Protein AF-F4S4Q7-F1 (afdb_monomer)

Sequence (330 aa):
IESSYEFLLPESLRIVFNIIDEGMFRGHEDLSVQLKTKYLEQFPLVRDLTSVWAEQSWIIQIYSIYVMHLERALRDVEEALAAAGPKASGVTKSQKRFAKLIMVRSSHTAHMLFSILLSQLEENAAKQGECGLAICLSKPFQRLLKYPLLFQNLLYHTDASTHEYESAHAMAISIDSIVRSIEDEKISEEERDKARDAWSRIEGMNEKVLMVPKSDRLLMSEESALPSQTPMFKKDHKSTADRLRILKGQKSFRRLSDMIGSEAKEPTMGSKRDVWLVVFSDVILRCQRVGVTRMSTSTFSSSSKDKKKTRRSLPGRERNLYKFIKIERW

pLDDT: mean 74.96, std 22.61, range [27.2, 95.75]

InterPro domains:
  IPR000219 Dbl homology domain [PF00621] (10-182)
  IPR000219 Dbl homology domain [PS50010] (1-185)
  IPR035899 Dbl homology (DH) domain superfamily [G3DSA:1.20.900.10] (2-195)
  IPR035899 Dbl homology (DH) domain superfamily [SSF48065] (11-206)
  IPR051480 Endocytic & GEF Adapter [PTHR46006] (7-309)

Foldseek 3Di:
DVVQCVLQDDPLVVQLVCLVVVAQVVLVVQLVVVLVVQCVVDPPDRFPNLVSCVVSVVSLVSVLSNVLSLVVNLVLLVVLQVVCDPPLVPDDPPCVCVVVDDPCPDSVVSSNVSSSVLNVVQVVCVVVVHDRPNVVSCVVVVVLVCVLVVLVVVLVPDDPVDPRNVSSVVSSVVSVVSSVVSVVSNVLVVQLLVQVQVLVLEPDDPDPVSPPDDSQKGWDDKFWPDPPPPPPDDDDDDDDDDDDDDDDDDDDDDDPPPPDDDDDDQPDQQDPRRWIWGDIPAFIFIWGFHDKDQDRPPDDPDDDDDDDDDDPDDDRPIHTRTYTDDTPGD

Solvent-accessible surface area (backbone atoms only — not comparable to full-atom values): 20023 Å² total; per-residue (Å²): 126,74,83,73,56,70,67,43,55,58,66,40,45,50,54,43,50,49,45,40,60,73,43,46,49,51,45,52,50,54,50,50,51,53,54,50,52,50,41,72,76,32,62,94,69,64,73,63,70,49,60,66,44,64,79,50,52,67,50,62,60,56,46,40,65,40,61,69,30,42,66,58,26,45,50,52,52,52,52,30,49,63,70,40,47,92,72,61,83,69,72,58,89,68,59,79,60,55,82,77,70,65,81,84,81,47,72,68,61,26,50,52,51,39,12,50,52,51,49,52,50,42,54,51,29,53,75,73,71,47,71,47,67,65,58,58,68,43,46,62,60,57,50,59,70,42,48,47,58,49,32,50,54,50,38,74,74,38,59,82,91,39,73,57,24,58,48,30,49,53,49,31,52,52,48,43,52,52,53,49,51,40,50,53,52,47,52,50,52,52,43,40,50,52,20,52,45,58,55,72,35,45,42,80,77,79,55,71,79,76,70,51,90,58,93,79,46,35,61,74,48,80,43,72,57,64,83,76,80,71,86,77,75,91,77,88,79,90,82,93,79,85,90,82,86,88,88,87,86,83,85,79,95,80,75,90,73,85,81,77,81,81,77,97,66,76,59,57,87,54,38,98,71,23,32,29,37,44,32,36,72,67,34,31,37,32,24,35,40,68,49,71,44,52,76,77,70,94,71,73,68,88,82,79,97,76,83,89,79,95,68,91,72,69,92,43,75,81,38,75,25,30,34,56,74,47,77,74,44,110

Structure (mmCIF, N/CA/C/O backbone):
data_AF-F4S4Q7-F1
#
_entry.id   AF-F4S4Q7-F1
#
loop_
_atom_site.group_PDB
_atom_site.id
_atom_site.type_symbol
_atom_site.label_atom_id
_atom_site.label_alt_id
_atom_site.label_comp_id
_atom_site.label_asym_id
_atom_site.label_entity_id
_atom_site.label_seq_id
_atom_site.pdbx_PDB_ins_code
_atom_site.Cartn_x
_atom_site.Cartn_y
_atom_site.Cartn_z
_atom_site.occupancy
_atom_site.B_iso_or_equiv
_atom_site.auth_seq_id
_atom_site.auth_comp_id
_atom_site.auth_asym_id
_atom_site.auth_atom_id
_atom_site.pdbx_PDB_model_num
ATOM 1 N N . ILE A 1 1 ? -8.084 28.959 -12.594 1.00 40.50 1 ILE A N 1
ATOM 2 C CA . ILE A 1 1 ? -7.000 29.039 -11.579 1.00 40.50 1 ILE A CA 1
ATOM 3 C C . ILE A 1 1 ? -6.658 27.643 -11.036 1.00 40.50 1 ILE A C 1
ATOM 5 O O . ILE A 1 1 ? -5.507 27.421 -10.695 1.00 40.50 1 ILE A O 1
ATOM 9 N N . GLU A 1 2 ? -7.585 26.676 -11.068 1.00 34.72 2 GLU A N 1
ATOM 10 C CA . GLU A 1 2 ? -7.343 25.280 -10.646 1.00 34.72 2 GLU A CA 1
ATOM 11 C C . GLU A 1 2 ? -6.376 24.478 -11.539 1.00 34.72 2 GLU A C 1
ATOM 13 O O . GLU A 1 2 ? -5.616 23.665 -11.027 1.00 34.72 2 GLU A O 1
ATOM 18 N N . SER A 1 3 ? -6.289 24.757 -12.845 1.00 39.84 3 SER A N 1
ATOM 19 C CA . SER A 1 3 ? -5.450 23.974 -13.777 1.00 39.84 3 SER A CA 1
ATOM 20 C C . SER A 1 3 ? -3.932 24.167 -13.624 1.00 39.84 3 SER A C 1
ATOM 22 O O . SER A 1 3 ? -3.152 23.519 -14.316 1.00 39.84 3 SER A O 1
ATOM 24 N N . SER A 1 4 ? -3.484 25.105 -12.785 1.00 44.94 4 SER A N 1
ATOM 25 C CA . SER A 1 4 ? -2.062 25.470 -12.674 1.00 44.94 4 SER A CA 1
ATOM 26 C C . SER A 1 4 ? -1.316 24.701 -11.578 1.00 44.94 4 SER A C 1
ATOM 28 O O . SER A 1 4 ? -0.086 24.695 -11.581 1.00 44.94 4 SER A O 1
ATOM 30 N N . TYR A 1 5 ? -2.037 24.067 -10.645 1.00 48.72 5 TYR A N 1
ATOM 31 C CA . TYR A 1 5 ? -1.456 23.357 -9.496 1.00 48.72 5 TYR A CA 1
ATOM 32 C C . TYR A 1 5 ? -1.309 21.850 -9.717 1.00 48.72 5 TYR A C 1
ATOM 34 O O . TYR A 1 5 ? -0.512 21.21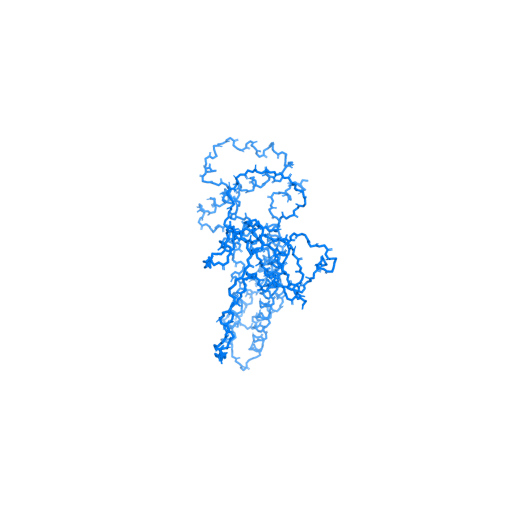3 -9.032 1.00 48.72 5 TYR A O 1
ATOM 42 N N . GLU A 1 6 ? -2.008 21.296 -10.709 1.00 52.03 6 GLU A N 1
ATOM 43 C CA . GLU A 1 6 ? -1.997 19.862 -11.025 1.00 52.03 6 GLU A CA 1
ATOM 44 C C . GLU A 1 6 ? -0.593 19.348 -11.400 1.00 52.03 6 GLU A C 1
ATOM 46 O O . GLU A 1 6 ? -0.272 18.185 -11.193 1.00 52.03 6 GLU A O 1
ATOM 51 N N . PHE A 1 7 ? 0.291 20.240 -11.862 1.00 57.25 7 PHE A N 1
ATOM 52 C CA . PHE A 1 7 ? 1.671 19.911 -12.234 1.00 57.25 7 PHE A CA 1
ATOM 53 C C . PHE A 1 7 ? 2.686 19.973 -11.086 1.00 57.25 7 PHE A C 1
ATOM 55 O O . PHE A 1 7 ? 3.856 19.660 -11.313 1.00 57.25 7 PHE A O 1
ATOM 62 N N . LEU A 1 8 ? 2.300 20.429 -9.888 1.00 70.25 8 LEU A N 1
ATOM 63 C CA . LEU A 1 8 ? 3.256 20.603 -8.789 1.00 70.25 8 LEU A CA 1
ATOM 64 C C . LEU A 1 8 ? 3.495 19.304 -8.013 1.00 70.25 8 LEU A C 1
ATOM 66 O O . LEU A 1 8 ? 4.610 19.073 -7.551 1.00 70.25 8 LEU A O 1
ATOM 70 N N . LEU A 1 9 ? 2.460 18.479 -7.861 1.00 80.75 9 LEU A N 1
ATOM 71 C CA . LEU A 1 9 ? 2.508 17.294 -7.016 1.00 80.75 9 LEU A CA 1
ATOM 72 C C . LEU A 1 9 ? 2.774 16.033 -7.854 1.00 80.75 9 LEU A C 1
ATOM 74 O O . LEU A 1 9 ? 2.119 15.847 -8.881 1.00 80.75 9 LEU A O 1
ATOM 78 N N . PRO A 1 10 ? 3.688 15.141 -7.432 1.00 87.00 10 PRO A N 1
ATOM 79 C CA . PRO A 1 10 ? 3.803 13.816 -8.028 1.00 87.00 10 PRO A CA 1
ATOM 80 C C . PRO A 1 10 ? 2.466 13.070 -8.004 1.00 87.00 10 PRO A C 1
ATOM 82 O O . PRO A 1 10 ? 1.729 13.128 -7.018 1.00 87.00 10 PRO A O 1
ATOM 85 N N . GLU A 1 11 ? 2.174 12.337 -9.078 1.00 87.25 11 GLU A N 1
ATOM 86 C CA . GLU A 1 11 ? 0.895 11.640 -9.254 1.00 87.25 11 GLU A CA 1
ATOM 87 C C . GLU A 1 11 ? 0.572 10.703 -8.082 1.00 87.25 11 GLU A C 1
ATOM 89 O O . GLU A 1 11 ? -0.545 10.701 -7.575 1.00 87.25 11 GLU A O 1
ATOM 94 N N . SER A 1 12 ? 1.572 9.967 -7.591 1.00 88.62 12 SER A N 1
ATOM 95 C CA . SER A 1 12 ? 1.447 9.061 -6.444 1.00 88.62 12 SER A CA 1
ATOM 96 C C . SER A 1 12 ? 0.938 9.779 -5.199 1.00 88.62 12 SER A C 1
ATOM 98 O O . SER A 1 12 ? 0.046 9.285 -4.516 1.00 88.62 12 SER A O 1
ATOM 100 N N . LEU A 1 13 ? 1.504 10.954 -4.907 1.00 91.50 13 LEU A N 1
ATOM 101 C CA . LEU A 1 13 ? 1.118 11.761 -3.754 1.00 91.50 13 LEU A CA 1
ATOM 102 C C . LEU A 1 13 ? -0.268 12.369 -3.937 1.00 91.50 13 LEU A C 1
ATOM 104 O O . LEU A 1 13 ? -1.014 12.460 -2.969 1.00 91.50 13 LEU A O 1
ATOM 108 N N . ARG A 1 14 ? -0.631 12.743 -5.168 1.00 91.94 14 ARG A N 1
ATOM 109 C CA . ARG A 1 14 ? -1.965 13.269 -5.478 1.00 91.94 14 ARG A CA 1
ATOM 110 C C . ARG A 1 14 ? -3.032 12.226 -5.182 1.00 91.94 14 ARG A C 1
ATOM 112 O O . ARG A 1 14 ? -3.979 12.514 -4.459 1.00 91.94 14 ARG A O 1
ATOM 119 N N . ILE A 1 15 ? -2.834 11.006 -5.678 1.00 92.44 15 ILE A N 1
ATOM 120 C CA . ILE A 1 15 ? -3.745 9.888 -5.424 1.00 92.44 15 ILE A CA 1
ATOM 121 C C . ILE A 1 15 ? -3.831 9.604 -3.919 1.00 92.44 15 ILE A C 1
ATOM 123 O O . ILE A 1 15 ? -4.925 9.542 -3.366 1.00 92.44 15 ILE A O 1
ATOM 127 N N . VAL A 1 16 ? -2.684 9.498 -3.241 1.00 95.12 16 VAL A N 1
ATOM 128 C CA . VAL A 1 16 ? -2.617 9.235 -1.796 1.00 95.12 16 VAL A CA 1
ATOM 129 C C . VAL A 1 16 ? -3.343 10.307 -0.978 1.00 95.12 16 VAL A C 1
ATOM 131 O O . VAL A 1 16 ? -4.113 9.956 -0.088 1.00 95.12 16 VAL A O 1
ATOM 134 N N . PHE A 1 17 ? -3.144 11.595 -1.269 1.00 93.62 17 PHE A N 1
ATOM 135 C CA . PHE A 1 17 ? -3.820 12.666 -0.536 1.00 93.62 17 PHE A CA 1
ATOM 136 C C . PHE A 1 17 ? -5.317 12.722 -0.813 1.00 93.62 17 PHE A C 1
ATOM 138 O O . PHE A 1 17 ? -6.075 12.878 0.139 1.00 93.62 17 PHE A O 1
ATOM 145 N N . ASN A 1 18 ? -5.748 12.526 -2.061 1.00 92.94 18 ASN A N 1
ATOM 146 C CA . ASN A 1 18 ? -7.175 12.478 -2.382 1.00 92.94 18 ASN A CA 1
ATOM 147 C C . ASN A 1 18 ? -7.868 11.331 -1.634 1.00 92.94 18 ASN A C 1
ATOM 149 O O . ASN A 1 18 ? -8.927 11.522 -1.048 1.00 92.94 18 ASN A O 1
ATOM 153 N N . ILE A 1 19 ? -7.237 10.154 -1.575 1.00 93.94 19 ILE A N 1
ATOM 154 C CA . ILE A 1 19 ? -7.763 9.003 -0.826 1.00 93.94 19 ILE A CA 1
ATOM 155 C C . ILE A 1 19 ? -7.819 9.282 0.677 1.00 93.94 19 ILE A C 1
ATOM 157 O O . ILE A 1 19 ? -8.776 8.877 1.341 1.00 93.94 19 ILE A O 1
ATOM 161 N N . ILE A 1 20 ? -6.802 9.952 1.226 1.00 94.31 20 ILE A N 1
ATOM 162 C CA . ILE A 1 20 ? -6.800 10.340 2.637 1.00 94.31 20 ILE A CA 1
ATOM 163 C C . ILE A 1 20 ? -7.954 11.306 2.919 1.00 94.31 20 ILE A C 1
ATOM 165 O O . ILE A 1 20 ? -8.694 11.063 3.864 1.00 94.31 20 ILE A O 1
ATOM 169 N N . ASP A 1 21 ? -8.107 12.370 2.132 1.00 90.69 21 ASP A N 1
ATOM 170 C CA . ASP A 1 21 ? -9.060 13.453 2.404 1.00 90.69 21 ASP A CA 1
ATOM 171 C C . ASP A 1 21 ? -10.517 13.043 2.134 1.00 90.69 21 ASP A C 1
ATOM 173 O O . ASP A 1 21 ? -11.383 13.151 3.003 1.00 90.69 21 ASP A O 1
ATOM 177 N N . GLU A 1 22 ? -10.792 12.511 0.943 1.00 86.25 22 GLU A N 1
ATOM 178 C CA . GLU A 1 22 ? -12.158 12.198 0.513 1.00 86.25 22 GLU A CA 1
ATOM 179 C C . GLU A 1 22 ? -12.647 10.847 1.046 1.00 86.25 22 GLU A C 1
ATOM 181 O O . GLU A 1 22 ? -13.843 10.669 1.272 1.00 86.25 22 GLU A O 1
ATOM 186 N N . GLY A 1 23 ? -11.730 9.899 1.258 1.00 87.38 23 GLY A N 1
ATOM 187 C CA . GLY A 1 23 ? -12.057 8.533 1.655 1.00 87.38 23 GLY A CA 1
ATOM 188 C C . GLY A 1 23 ? -11.826 8.268 3.138 1.00 87.38 23 GLY A C 1
ATOM 189 O O . GLY A 1 23 ? -12.765 8.117 3.921 1.00 87.38 23 GLY A O 1
ATOM 190 N N . MET A 1 24 ? -10.555 8.169 3.531 1.00 93.06 24 MET A N 1
ATOM 191 C CA . MET A 1 24 ? -10.180 7.666 4.854 1.00 93.06 24 MET A CA 1
ATOM 192 C C . MET A 1 24 ? -10.566 8.618 5.980 1.00 93.06 24 MET A C 1
ATOM 194 O O . MET A 1 24 ? -11.101 8.173 6.989 1.00 93.06 24 MET A O 1
ATOM 198 N N . PHE A 1 25 ? -10.285 9.911 5.841 1.00 92.38 25 PHE A N 1
ATOM 199 C CA . PHE A 1 25 ? -10.506 10.874 6.913 1.00 92.38 25 PHE A CA 1
ATOM 200 C C . PHE A 1 25 ? -11.986 10.934 7.293 1.00 92.38 25 PHE A C 1
ATOM 202 O O . PHE A 1 25 ? -12.319 10.703 8.454 1.00 92.38 25 PHE A O 1
ATOM 209 N N . ARG A 1 26 ? -12.866 11.119 6.302 1.00 89.94 26 ARG A N 1
ATOM 210 C CA . ARG A 1 26 ? -14.323 11.150 6.499 1.00 89.94 26 ARG A CA 1
ATOM 211 C C . ARG A 1 26 ? -14.854 9.860 7.114 1.00 89.94 26 ARG A C 1
ATOM 213 O O . ARG A 1 26 ? -15.555 9.902 8.118 1.00 89.94 26 ARG A O 1
ATOM 220 N N . GLY A 1 27 ? -14.457 8.709 6.570 1.00 90.88 27 GLY A N 1
ATOM 221 C CA . GLY A 1 27 ? -14.901 7.425 7.107 1.00 90.88 27 GLY A CA 1
ATOM 222 C C . GLY A 1 27 ? -14.476 7.213 8.564 1.00 90.88 27 GLY A C 1
ATOM 223 O O . GLY A 1 27 ? -15.267 6.771 9.396 1.00 90.88 27 GLY A O 1
ATOM 224 N N . HIS A 1 28 ? -13.226 7.539 8.911 1.00 93.81 28 HIS A N 1
ATOM 225 C CA . HIS A 1 28 ? -12.739 7.387 10.287 1.00 93.81 28 HIS A CA 1
ATOM 226 C C . HIS A 1 28 ? -13.329 8.414 11.252 1.00 93.81 28 HIS A C 1
ATOM 228 O O . HIS A 1 28 ? -13.472 8.100 12.435 1.00 93.81 28 HIS A O 1
ATOM 234 N N . GLU A 1 29 ? -13.660 9.614 10.780 1.00 93.69 29 GLU A N 1
ATOM 235 C CA . GLU A 1 29 ? -14.386 10.616 11.559 1.00 93.69 29 GLU A CA 1
ATOM 236 C C . GLU A 1 29 ? -15.767 10.081 11.954 1.00 93.69 29 GLU A C 1
ATOM 238 O O . GLU A 1 29 ? -16.056 9.983 13.150 1.00 93.69 29 GLU A O 1
ATOM 243 N N . ASP A 1 30 ? -16.549 9.616 10.977 1.00 91.94 30 ASP A N 1
ATOM 244 C CA . ASP A 1 30 ? -17.877 9.037 11.201 1.00 91.94 30 ASP A CA 1
ATOM 245 C C . ASP A 1 30 ? -17.811 7.822 12.133 1.00 91.94 30 ASP A C 1
ATOM 247 O O . ASP A 1 30 ? -18.520 7.752 13.141 1.00 91.94 30 ASP A O 1
ATOM 251 N N . LEU A 1 31 ? -16.890 6.892 11.863 1.00 92.75 31 LEU A N 1
ATOM 252 C CA . LEU A 1 31 ? -16.645 5.729 12.713 1.00 92.75 31 LEU A CA 1
ATOM 253 C C . LEU A 1 31 ? -16.281 6.141 14.150 1.00 92.75 31 LEU A C 1
ATOM 255 O O . LEU A 1 31 ? -16.767 5.548 15.114 1.00 92.75 31 LEU A O 1
ATOM 259 N N . SER A 1 32 ? -15.425 7.155 14.321 1.00 94.06 32 SER A N 1
ATOM 260 C CA . SER A 1 32 ? -15.026 7.637 15.646 1.00 94.06 32 SER A CA 1
ATOM 261 C C . SER A 1 32 ? -16.205 8.232 16.406 1.00 94.06 32 SER A C 1
ATOM 263 O O . SER A 1 32 ? -16.339 7.967 17.603 1.00 94.06 32 SER A O 1
ATOM 265 N N . VAL A 1 33 ? -17.048 9.016 15.732 1.00 94.88 33 VAL A N 1
ATOM 266 C CA . VAL A 1 33 ? -18.252 9.609 16.321 1.00 94.88 33 VAL A CA 1
ATOM 267 C C . VAL A 1 33 ? -19.208 8.510 16.769 1.00 94.88 33 VAL A C 1
ATOM 269 O O . VAL A 1 33 ? -19.579 8.486 17.939 1.00 94.88 33 VAL A O 1
ATOM 272 N N . GLN A 1 34 ? -19.532 7.549 15.900 1.00 93.94 34 GLN A N 1
ATOM 273 C CA . GLN A 1 34 ? -20.451 6.460 16.239 1.00 93.94 34 GLN A CA 1
ATOM 274 C C . GLN A 1 34 ? -19.942 5.602 17.410 1.00 93.94 34 GLN A C 1
ATOM 276 O O . GLN A 1 34 ? -20.694 5.318 18.345 1.00 93.94 34 GLN A O 1
ATOM 281 N N . LEU A 1 35 ? -18.652 5.239 17.410 1.00 92.81 35 LEU A N 1
ATOM 282 C CA . LEU A 1 35 ? -18.044 4.478 18.507 1.00 92.81 35 LEU A CA 1
ATOM 283 C C . LEU A 1 35 ? -18.084 5.251 19.833 1.00 92.81 35 LEU A C 1
ATOM 285 O O . LEU A 1 35 ? -18.385 4.665 20.873 1.00 92.81 35 LEU A O 1
ATOM 289 N N . LYS A 1 36 ? -17.799 6.560 19.813 1.00 94.25 36 LYS A N 1
ATOM 290 C CA . LYS A 1 36 ? -17.859 7.412 21.012 1.00 94.25 36 LYS A CA 1
ATOM 291 C C . LYS A 1 36 ? -19.283 7.557 21.534 1.00 94.25 36 LYS A C 1
ATOM 293 O O . LYS A 1 36 ? -19.482 7.438 22.738 1.00 94.25 36 LYS A O 1
ATOM 298 N N . THR A 1 37 ? -20.257 7.780 20.655 1.00 94.69 37 THR A N 1
ATOM 299 C CA . THR A 1 37 ? -21.672 7.877 21.032 1.00 94.69 37 THR A CA 1
ATOM 300 C C . THR A 1 37 ? -22.131 6.592 21.713 1.00 94.69 37 THR A C 1
ATOM 302 O O . THR A 1 37 ? -22.595 6.635 22.850 1.00 94.69 37 THR A O 1
ATOM 305 N N . LYS A 1 38 ? -21.874 5.434 21.090 1.00 93.19 38 LYS A N 1
ATOM 306 C CA . LYS A 1 38 ? -22.248 4.131 21.656 1.00 93.19 38 LYS A CA 1
ATOM 307 C C . LYS A 1 38 ? -21.557 3.856 22.994 1.00 93.19 38 LYS A C 1
ATOM 309 O O . LYS A 1 38 ? -22.174 3.325 23.914 1.00 93.19 38 LYS A O 1
ATOM 314 N N . TYR A 1 39 ? -20.290 4.258 23.126 1.00 93.75 39 TYR A N 1
ATOM 315 C CA . TYR A 1 39 ? -19.562 4.170 24.390 1.00 93.75 39 TYR A CA 1
ATOM 316 C C . TYR A 1 39 ? -20.222 5.002 25.495 1.00 93.75 39 TYR A C 1
ATOM 318 O O . TYR A 1 39 ? -20.425 4.491 26.590 1.00 93.75 39 TYR A O 1
ATOM 326 N N . LEU A 1 40 ? -20.576 6.259 25.217 1.00 94.62 40 LEU A N 1
ATOM 327 C CA . LEU A 1 40 ? -21.186 7.151 26.208 1.00 94.62 40 LEU A CA 1
ATOM 328 C C . LEU A 1 40 ? -22.574 6.675 26.656 1.00 94.62 40 LEU A C 1
ATOM 330 O O . LEU A 1 40 ? -22.916 6.833 27.824 1.00 94.62 40 LEU A O 1
ATOM 334 N N . GLU A 1 41 ? -23.351 6.079 25.754 1.00 94.31 41 GLU A N 1
ATOM 335 C CA . GLU A 1 41 ? -24.700 5.582 26.048 1.00 94.31 41 GLU A CA 1
ATOM 336 C C . GLU A 1 41 ? -24.708 4.282 26.861 1.00 94.31 41 GLU A C 1
ATOM 338 O O . GLU A 1 41 ? -25.622 4.057 27.652 1.00 94.31 41 GLU A O 1
ATOM 343 N N . GLN A 1 42 ? -23.710 3.414 26.661 1.00 92.56 42 GLN A N 1
ATOM 344 C CA . GLN A 1 42 ? -23.722 2.037 27.179 1.00 92.56 42 GLN A CA 1
ATOM 345 C C . GLN A 1 42 ? -22.646 1.760 28.235 1.00 92.56 42 GLN A C 1
ATOM 347 O O . GLN A 1 42 ? -22.517 0.634 28.717 1.00 92.56 42 GLN A O 1
ATOM 352 N N . PHE A 1 43 ? -21.854 2.764 28.608 1.00 89.31 43 PHE A N 1
ATOM 353 C CA . PHE A 1 43 ? -20.837 2.613 29.643 1.00 89.31 43 PHE A CA 1
ATOM 354 C C . PHE A 1 43 ? -21.447 2.063 30.954 1.00 89.31 43 PHE A C 1
ATOM 356 O O . PHE A 1 43 ? -22.486 2.563 31.389 1.00 89.31 43 PHE A O 1
ATOM 363 N N . PRO A 1 44 ? -20.822 1.079 31.638 1.00 86.81 44 PRO A N 1
ATOM 364 C CA . PRO A 1 44 ? -19.477 0.531 31.417 1.00 86.81 44 PRO A CA 1
ATOM 365 C C . PRO A 1 44 ? -19.385 -0.666 30.458 1.00 86.81 44 PRO A C 1
ATOM 367 O O . PRO A 1 44 ? -18.273 -1.035 30.084 1.00 86.81 44 PRO A O 1
ATOM 370 N N . LEU A 1 45 ? -20.503 -1.280 30.061 1.00 87.31 45 LEU A N 1
ATOM 371 C CA . LEU A 1 45 ? -20.511 -2.468 29.204 1.00 87.31 45 LEU A CA 1
ATOM 372 C C . LEU A 1 45 ? -21.126 -2.137 27.843 1.00 87.31 45 LEU A C 1
ATOM 374 O O . LEU A 1 45 ? -22.340 -2.208 27.658 1.00 87.31 45 LEU A O 1
ATOM 378 N N . VAL A 1 46 ? -20.262 -1.808 26.884 1.00 86.81 46 VAL A N 1
ATOM 379 C CA . VAL A 1 46 ? -20.673 -1.494 25.514 1.00 86.81 46 VAL A CA 1
ATOM 380 C C . VAL A 1 46 ? -20.965 -2.784 24.760 1.00 86.81 46 VAL A C 1
ATOM 382 O O . VAL A 1 46 ? -20.067 -3.596 24.542 1.00 86.81 46 VAL A O 1
ATOM 385 N N . ARG A 1 47 ? -22.219 -2.961 24.350 1.00 86.75 47 ARG A N 1
ATOM 386 C CA . ARG A 1 47 ? -22.675 -4.138 23.609 1.00 86.75 47 ARG A CA 1
ATOM 387 C C . ARG A 1 47 ? -22.597 -3.874 22.109 1.00 86.75 47 ARG A C 1
ATOM 389 O O . ARG A 1 47 ? -22.752 -2.744 21.651 1.00 86.75 47 ARG A O 1
ATOM 396 N N . ASP A 1 48 ? -22.379 -4.930 21.331 1.00 84.50 48 ASP A N 1
ATOM 397 C CA . ASP A 1 48 ? -22.510 -4.913 19.868 1.00 84.50 48 ASP A CA 1
ATOM 398 C C . ASP A 1 48 ? -21.662 -3.834 19.149 1.00 84.50 48 ASP A C 1
ATOM 400 O O . ASP A 1 48 ? -22.114 -3.120 18.259 1.00 84.50 48 ASP A O 1
ATOM 404 N N . LEU A 1 49 ? -20.384 -3.683 19.504 1.00 87.75 49 LEU A N 1
ATOM 405 C CA . LEU A 1 49 ? -19.464 -2.790 18.769 1.00 87.75 49 LEU A CA 1
ATOM 406 C C . LEU A 1 49 ? -19.339 -3.145 17.274 1.00 87.75 49 LEU A C 1
ATOM 408 O O . LEU A 1 49 ? -18.940 -2.318 16.456 1.00 87.75 49 LEU A O 1
ATOM 412 N N . THR A 1 50 ? -19.688 -4.378 16.927 1.00 89.69 50 THR A N 1
ATOM 413 C CA . THR A 1 50 ? -19.659 -4.944 15.582 1.00 89.69 50 THR A CA 1
ATOM 414 C C . THR A 1 50 ? -20.651 -4.301 14.624 1.00 89.69 50 THR A C 1
ATOM 416 O O . THR A 1 50 ? -20.322 -4.177 13.447 1.00 89.69 50 THR A O 1
ATOM 419 N N . SER A 1 51 ? -21.815 -3.836 15.094 1.00 89.38 51 SER A N 1
ATOM 420 C CA . SER A 1 51 ? -22.802 -3.187 14.218 1.00 89.38 51 SER A CA 1
ATOM 421 C C . SER A 1 51 ? -22.269 -1.892 13.602 1.00 89.38 51 SER A C 1
ATOM 423 O O . SER A 1 51 ? -22.365 -1.692 12.396 1.00 89.38 51 SER A O 1
ATOM 425 N N . VAL A 1 52 ? -21.610 -1.065 14.422 1.00 90.94 52 VAL A N 1
ATOM 426 C CA . VAL A 1 52 ? -20.978 0.201 14.011 1.00 90.94 52 VAL A CA 1
ATOM 427 C C . VAL A 1 52 ? -19.927 -0.050 12.929 1.00 90.94 52 VAL A C 1
ATOM 429 O O . VAL A 1 52 ? -19.774 0.711 11.979 1.00 90.94 52 VAL A O 1
ATOM 432 N N . TRP A 1 53 ? -19.202 -1.157 13.059 1.00 87.62 53 TRP A N 1
ATOM 433 C CA . TRP A 1 53 ? -18.184 -1.554 12.098 1.00 87.62 53 TRP A CA 1
ATOM 434 C C . TRP A 1 53 ? -18.742 -2.121 10.800 1.00 87.62 53 TRP A C 1
ATOM 436 O O . TRP A 1 53 ? -18.172 -1.865 9.741 1.00 87.62 53 TRP A O 1
ATOM 446 N N . ALA A 1 54 ? -19.846 -2.865 10.861 1.00 85.88 54 ALA A N 1
ATOM 447 C CA . ALA A 1 54 ? -20.488 -3.414 9.673 1.00 85.88 54 ALA A CA 1
ATOM 448 C C . ALA A 1 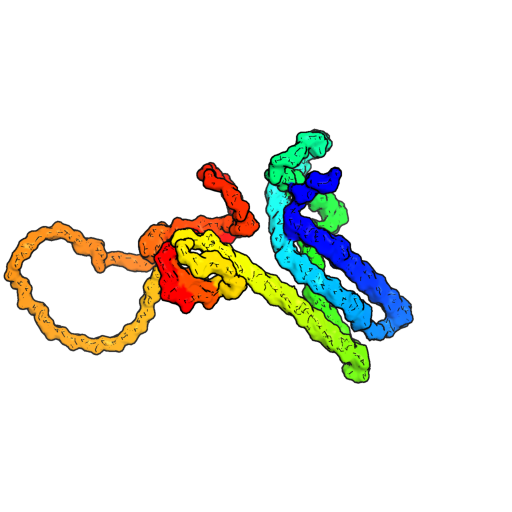54 ? -20.913 -2.299 8.702 1.00 85.88 54 ALA A C 1
ATOM 450 O O . ALA A 1 54 ? -20.654 -2.402 7.500 1.00 85.88 54 ALA A O 1
ATOM 451 N N . GLU A 1 55 ? -21.458 -1.200 9.234 1.00 86.06 55 GLU A N 1
ATOM 452 C CA . GLU A 1 55 ? -21.846 -0.006 8.468 1.00 86.06 55 GLU A CA 1
ATOM 453 C C . GLU A 1 55 ? -20.652 0.704 7.810 1.00 86.06 55 GLU A C 1
ATOM 455 O O . GLU A 1 55 ? -20.791 1.320 6.755 1.00 86.06 55 GLU A O 1
ATOM 460 N N . GLN A 1 56 ? -19.463 0.588 8.404 1.00 85.38 56 GLN A N 1
ATOM 461 C CA . GLN A 1 56 ? -18.257 1.318 8.004 1.00 85.38 56 GLN A CA 1
ATOM 462 C C . GLN A 1 56 ? -17.189 0.432 7.337 1.00 85.38 56 GLN A C 1
ATOM 464 O O . GLN A 1 56 ? -16.041 0.837 7.155 1.00 85.38 56 GLN A O 1
ATOM 469 N N . SER A 1 57 ? -17.551 -0.788 6.937 1.00 82.38 57 SER A N 1
ATOM 470 C CA . SER A 1 57 ? -16.629 -1.764 6.334 1.00 82.38 57 SER A CA 1
ATOM 471 C C . SER A 1 57 ? -15.992 -1.292 5.015 1.00 82.38 57 SER A C 1
ATOM 473 O O . SER A 1 57 ? -14.859 -1.672 4.703 1.00 82.38 57 SER A O 1
ATOM 475 N N . TRP A 1 58 ? -16.664 -0.397 4.281 1.00 86.75 58 TRP A N 1
ATOM 476 C CA . TRP A 1 58 ? -16.166 0.234 3.049 1.00 86.75 58 TRP A CA 1
ATOM 477 C C . TRP A 1 58 ? -14.849 1.000 3.254 1.00 86.75 58 TRP A C 1
ATOM 479 O O . TRP A 1 58 ? -14.026 1.065 2.341 1.00 86.75 58 TRP A O 1
ATOM 489 N N . ILE A 1 59 ? -14.598 1.515 4.464 1.00 90.38 59 ILE A N 1
ATOM 490 C CA . ILE A 1 59 ? -13.364 2.238 4.797 1.00 90.38 59 ILE A CA 1
ATOM 491 C C . ILE A 1 59 ? -12.142 1.352 4.552 1.00 90.38 59 ILE A C 1
ATOM 493 O O . ILE A 1 59 ? -11.128 1.832 4.052 1.00 90.38 59 ILE A O 1
ATOM 497 N N . ILE A 1 60 ? -12.228 0.057 4.880 1.00 86.44 60 ILE A N 1
ATOM 498 C CA . ILE A 1 60 ? -11.106 -0.879 4.726 1.00 86.44 60 ILE A CA 1
ATOM 499 C C . ILE A 1 60 ? -10.800 -1.104 3.241 1.00 86.44 60 ILE A C 1
ATOM 501 O O . ILE A 1 60 ? -9.638 -1.175 2.860 1.00 86.44 60 ILE A O 1
ATOM 505 N N . GLN A 1 61 ? -11.816 -1.125 2.378 1.00 86.62 61 GLN A N 1
ATOM 506 C CA . GLN A 1 61 ? -11.625 -1.297 0.934 1.00 86.62 61 GLN A CA 1
ATOM 507 C C . GLN A 1 61 ? -10.849 -0.126 0.314 1.00 86.62 61 GLN A C 1
ATOM 509 O O . GLN A 1 61 ? -10.008 -0.333 -0.558 1.00 86.62 61 GLN A O 1
ATOM 514 N N . ILE A 1 62 ? -11.041 1.094 0.824 1.00 91.44 62 ILE A N 1
ATOM 515 C CA . ILE A 1 62 ? -10.289 2.281 0.386 1.00 91.44 62 ILE A CA 1
ATOM 516 C C . ILE A 1 62 ? -8.786 2.148 0.671 1.00 91.44 62 ILE A C 1
ATOM 518 O O . ILE A 1 62 ? -7.960 2.715 -0.053 1.00 91.44 62 ILE A O 1
ATOM 522 N N . TYR A 1 63 ? -8.399 1.354 1.675 1.00 94.50 63 TYR A N 1
ATOM 523 C CA . TYR A 1 63 ? -6.989 1.071 1.920 1.00 94.50 63 TYR A CA 1
ATOM 524 C C . TYR A 1 63 ? -6.313 0.303 0.785 1.00 94.50 63 TYR A C 1
ATOM 526 O O . TYR A 1 63 ? -5.102 0.456 0.664 1.00 94.50 63 TYR A O 1
ATOM 534 N N . SER A 1 64 ? -7.037 -0.449 -0.057 1.00 92.38 64 SER A N 1
ATOM 535 C CA . SER A 1 64 ? -6.432 -1.111 -1.228 1.00 92.38 64 SER A CA 1
ATOM 536 C C . SER A 1 64 ? -5.710 -0.079 -2.097 1.00 92.38 64 SER A C 1
ATOM 538 O O . SER A 1 64 ? -4.485 -0.103 -2.228 1.00 92.38 64 SER A O 1
ATOM 540 N N . ILE A 1 65 ? -6.448 0.925 -2.577 1.00 92.12 65 ILE A N 1
ATOM 541 C CA . ILE A 1 65 ? -5.911 1.949 -3.479 1.00 92.12 65 ILE A CA 1
ATOM 542 C C . ILE A 1 65 ? -4.770 2.717 -2.795 1.00 92.12 65 ILE A C 1
ATOM 544 O O . ILE A 1 65 ? -3.734 3.002 -3.396 1.00 92.12 65 ILE A O 1
ATOM 548 N N . TYR A 1 66 ? -4.915 3.002 -1.503 1.00 95.50 66 TYR A N 1
ATOM 549 C CA . TYR A 1 66 ? -3.869 3.655 -0.726 1.00 95.50 66 TYR A CA 1
ATOM 550 C C . TYR A 1 66 ? -2.562 2.857 -0.682 1.00 95.50 66 TYR A C 1
ATOM 552 O O . TYR A 1 66 ? -1.499 3.400 -0.982 1.00 95.50 66 TYR A O 1
ATOM 560 N N . VAL A 1 67 ? -2.636 1.571 -0.330 1.00 95.25 67 VAL A N 1
ATOM 561 C CA . VAL A 1 67 ? -1.482 0.666 -0.216 1.00 95.25 67 VAL A CA 1
ATOM 562 C C . VAL A 1 67 ? -0.769 0.522 -1.558 1.00 95.25 67 VAL A C 1
ATOM 564 O O . VAL A 1 67 ? 0.464 0.536 -1.605 1.00 95.25 67 VAL A O 1
ATOM 567 N N . MET A 1 68 ? -1.530 0.471 -2.652 1.00 92.25 68 MET A N 1
ATOM 568 C CA . ME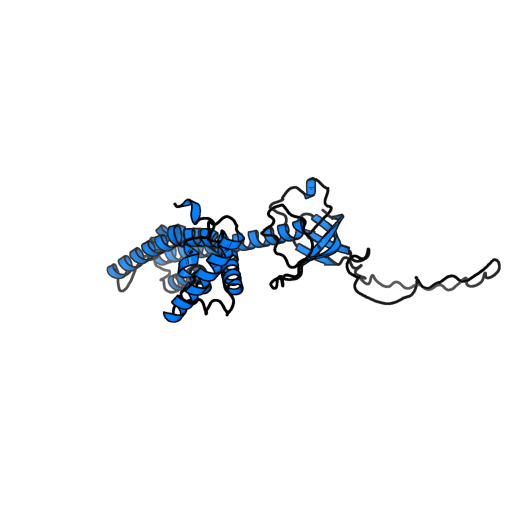T A 1 68 ? -0.998 0.379 -4.012 1.00 92.25 68 MET A CA 1
ATOM 569 C C . MET A 1 68 ? -0.100 1.566 -4.380 1.00 92.25 68 MET A C 1
ATOM 571 O O . MET A 1 68 ? 0.934 1.387 -5.028 1.00 92.25 68 MET A O 1
ATOM 575 N N . HIS A 1 69 ? -0.446 2.777 -3.933 1.00 93.69 69 HIS A N 1
ATOM 576 C CA . HIS A 1 69 ? 0.299 3.995 -4.266 1.00 93.69 69 HIS A CA 1
ATOM 577 C C . HIS A 1 69 ? 1.281 4.459 -3.182 1.00 93.69 69 HIS A C 1
ATOM 579 O O . HIS A 1 69 ? 2.198 5.230 -3.490 1.00 93.69 69 HIS A O 1
ATOM 585 N N . LEU A 1 70 ? 1.140 3.976 -1.944 1.00 95.56 70 LEU A N 1
ATOM 586 C CA . LEU A 1 70 ? 1.906 4.438 -0.786 1.00 95.56 70 LEU A CA 1
ATOM 587 C C . LEU A 1 70 ? 3.419 4.332 -0.996 1.00 95.56 70 LEU A C 1
ATOM 589 O O . LEU A 1 70 ? 4.140 5.301 -0.786 1.00 95.56 70 LEU A O 1
ATOM 593 N N . GLU A 1 71 ? 3.912 3.182 -1.449 1.00 93.56 71 GLU A N 1
ATOM 594 C CA . GLU A 1 71 ? 5.350 2.949 -1.635 1.00 93.56 71 GLU A CA 1
ATOM 595 C C . GLU A 1 71 ? 5.968 3.932 -2.643 1.00 93.56 71 GLU A C 1
ATOM 597 O O . GLU A 1 71 ? 7.065 4.455 -2.440 1.00 93.56 71 GLU A O 1
ATOM 602 N N . ARG A 1 72 ? 5.247 4.227 -3.734 1.00 91.69 72 ARG A N 1
ATOM 603 C CA . ARG A 1 72 ? 5.692 5.202 -4.734 1.00 91.69 72 ARG A CA 1
ATOM 604 C C . ARG A 1 72 ? 5.649 6.622 -4.176 1.00 91.69 72 ARG A C 1
ATOM 606 O O . ARG A 1 72 ? 6.608 7.358 -4.370 1.00 91.69 72 ARG A O 1
ATOM 613 N N . ALA A 1 73 ? 4.602 6.971 -3.432 1.00 94.75 73 ALA A N 1
ATOM 614 C CA . ALA A 1 73 ? 4.495 8.267 -2.772 1.00 94.75 73 ALA A CA 1
ATOM 615 C C . ALA A 1 73 ? 5.617 8.501 -1.746 1.00 94.75 73 ALA A C 1
ATOM 617 O O . ALA A 1 73 ? 6.205 9.580 -1.723 1.00 94.75 73 ALA A O 1
ATOM 618 N N . LEU A 1 74 ? 5.966 7.491 -0.942 1.00 94.81 74 LEU A N 1
ATOM 619 C CA . LEU A 1 74 ? 7.077 7.575 0.011 1.00 94.81 74 LEU A CA 1
ATOM 620 C C . LEU A 1 74 ? 8.420 7.776 -0.701 1.00 94.81 74 LEU A C 1
ATOM 622 O O . LEU A 1 74 ? 9.195 8.643 -0.301 1.00 94.81 74 LEU A O 1
ATOM 626 N N . ARG A 1 75 ? 8.664 7.055 -1.804 1.00 91.44 75 ARG A N 1
ATOM 627 C CA . ARG A 1 75 ? 9.852 7.284 -2.642 1.00 91.44 75 ARG A CA 1
ATOM 628 C C . ARG A 1 75 ? 9.910 8.701 -3.209 1.00 91.44 75 ARG A C 1
ATOM 630 O O . ARG A 1 75 ? 10.977 9.305 -3.181 1.00 91.44 75 ARG A O 1
ATOM 637 N N . ASP A 1 76 ? 8.788 9.234 -3.695 1.00 90.69 76 ASP A N 1
ATOM 638 C CA . ASP A 1 76 ? 8.732 10.597 -4.237 1.00 90.69 76 ASP A CA 1
ATOM 639 C C . ASP A 1 76 ? 9.067 11.642 -3.155 1.00 90.69 76 ASP A C 1
ATOM 641 O O . ASP A 1 76 ? 9.778 12.611 -3.424 1.00 90.69 76 ASP A O 1
ATOM 645 N N . VAL A 1 77 ? 8.603 11.432 -1.915 1.00 92.06 77 VAL A N 1
ATOM 646 C CA . VAL A 1 77 ? 8.944 12.275 -0.753 1.00 92.06 77 VAL A CA 1
ATOM 647 C C . VAL A 1 77 ? 10.441 12.209 -0.451 1.00 92.06 77 VAL A C 1
ATOM 649 O O . VAL A 1 77 ? 11.088 13.249 -0.320 1.00 92.06 77 VAL A O 1
ATOM 652 N N . GLU A 1 78 ? 11.013 11.007 -0.376 1.00 91.00 78 GLU A N 1
ATOM 653 C CA . GLU A 1 78 ? 12.444 10.815 -0.114 1.00 91.00 78 GLU A CA 1
ATOM 654 C C . GLU A 1 78 ? 13.324 11.440 -1.205 1.00 91.00 78 GLU A C 1
ATOM 656 O O . GLU A 1 78 ? 14.288 12.145 -0.896 1.00 91.00 78 GLU A O 1
ATOM 661 N N . GLU A 1 79 ? 12.984 11.234 -2.481 1.00 88.50 79 GLU A N 1
ATOM 662 C CA . GLU A 1 79 ? 13.711 11.819 -3.610 1.00 88.50 79 GLU A CA 1
ATOM 663 C C . GLU A 1 79 ? 13.617 13.349 -3.596 1.00 88.50 79 GLU A C 1
ATOM 665 O O . GLU A 1 79 ? 14.624 14.040 -3.785 1.00 88.50 79 GLU A O 1
ATOM 670 N N . ALA A 1 80 ? 12.432 13.895 -3.315 1.00 88.62 80 ALA A N 1
ATOM 671 C CA . ALA A 1 80 ? 12.233 15.333 -3.239 1.00 88.62 80 ALA A CA 1
ATOM 672 C C . ALA A 1 80 ? 13.041 15.974 -2.101 1.00 88.62 80 ALA A C 1
ATOM 674 O O . ALA A 1 80 ? 13.643 17.031 -2.316 1.00 88.62 80 ALA A O 1
ATOM 675 N N . LEU A 1 81 ? 13.109 15.332 -0.932 1.00 88.56 81 LEU A N 1
ATOM 676 C CA . LEU A 1 81 ? 13.914 15.792 0.202 1.00 88.56 81 LEU A CA 1
ATOM 677 C C . LEU A 1 81 ? 15.419 15.651 -0.060 1.00 88.56 81 LEU A C 1
ATOM 679 O O . LEU A 1 81 ? 16.188 16.569 0.237 1.00 88.56 81 LEU A O 1
ATOM 683 N N . ALA A 1 82 ? 15.851 14.556 -0.688 1.00 86.75 82 ALA A N 1
ATOM 684 C CA . ALA A 1 82 ? 17.244 14.371 -1.091 1.00 86.75 82 ALA A CA 1
ATOM 685 C C . ALA A 1 82 ? 17.692 15.428 -2.117 1.00 86.75 82 ALA A C 1
ATOM 687 O O . ALA A 1 82 ? 18.824 15.917 -2.058 1.00 86.75 82 ALA A O 1
ATOM 688 N N . ALA A 1 83 ? 16.800 15.815 -3.035 1.00 82.00 83 ALA A N 1
ATOM 689 C CA . ALA A 1 83 ? 17.056 16.840 -4.043 1.00 82.00 83 ALA A CA 1
ATOM 690 C C . ALA A 1 83 ? 17.140 18.264 -3.463 1.00 82.00 83 ALA A C 1
ATOM 692 O O . ALA A 1 83 ? 17.859 19.097 -4.020 1.00 82.00 83 ALA A O 1
ATOM 693 N N . ALA A 1 84 ? 16.450 18.550 -2.352 1.00 73.75 84 ALA A N 1
ATOM 694 C CA . ALA A 1 84 ? 16.490 19.859 -1.695 1.00 73.75 84 ALA A CA 1
ATOM 695 C C . ALA A 1 84 ? 17.872 20.172 -1.077 1.00 73.75 84 ALA A C 1
ATOM 697 O O . ALA A 1 84 ? 18.326 21.317 -1.123 1.00 73.75 84 ALA A O 1
ATOM 698 N N . GLY A 1 85 ? 18.586 19.150 -0.588 1.00 59.06 85 GLY A N 1
ATOM 699 C CA . GLY A 1 85 ? 19.961 19.225 -0.083 1.00 59.06 85 GLY A CA 1
ATOM 700 C C . GLY A 1 85 ? 20.168 20.099 1.181 1.00 59.06 85 GLY A C 1
ATOM 701 O O . GLY A 1 85 ? 19.385 21.000 1.471 1.00 59.06 85 GLY A O 1
ATOM 702 N N . PRO A 1 86 ? 21.282 19.934 1.929 1.00 54.12 86 PRO A N 1
ATOM 703 C CA . PRO A 1 86 ? 21.524 20.645 3.201 1.00 54.12 86 PRO A CA 1
ATOM 704 C C . PRO A 1 86 ? 21.698 22.172 3.095 1.00 54.12 86 PRO A C 1
ATOM 706 O O . PRO A 1 86 ? 21.879 22.846 4.105 1.00 54.12 86 PRO A O 1
ATOM 709 N N . LYS A 1 87 ? 21.718 22.727 1.875 1.00 49.50 87 LYS A N 1
ATOM 710 C CA . LYS A 1 87 ? 21.994 24.148 1.599 1.00 49.50 87 LYS A CA 1
ATOM 711 C C . LYS A 1 87 ? 20.735 24.974 1.310 1.00 49.50 87 LYS A C 1
ATOM 713 O O . LYS A 1 87 ? 20.849 26.182 1.119 1.00 49.50 87 LYS A O 1
ATOM 718 N N . ALA A 1 88 ? 19.550 24.359 1.309 1.00 50.03 88 ALA A N 1
ATOM 719 C CA . ALA A 1 88 ? 18.275 25.071 1.181 1.00 50.03 88 ALA A CA 1
ATOM 720 C C . ALA A 1 88 ? 17.825 25.770 2.484 1.00 50.03 88 ALA A C 1
ATOM 722 O O . ALA A 1 88 ? 16.879 26.550 2.462 1.00 50.03 88 ALA A O 1
ATOM 723 N N . SER A 1 89 ? 18.537 25.567 3.599 1.00 43.41 89 SER A N 1
ATOM 724 C CA . SER A 1 89 ? 18.319 26.254 4.886 1.00 43.41 89 SER A CA 1
ATOM 725 C C . SER A 1 89 ? 18.818 27.710 4.905 1.00 43.41 89 SER A C 1
ATOM 727 O O . SER A 1 89 ? 18.544 28.463 5.836 1.00 43.41 89 SER A O 1
ATOM 729 N N . GLY A 1 90 ? 19.539 28.137 3.862 1.00 45.09 90 GLY A N 1
ATOM 730 C CA . GLY A 1 90 ? 20.101 29.480 3.710 1.00 45.09 90 GLY A CA 1
ATOM 731 C C . GLY A 1 90 ? 19.323 30.373 2.745 1.00 45.09 90 GLY A C 1
ATOM 732 O O . GLY A 1 90 ? 19.929 31.133 1.990 1.00 45.09 90 GLY A O 1
ATOM 733 N N . VAL A 1 91 ? 17.995 30.287 2.707 1.00 47.50 91 VAL A N 1
ATOM 734 C CA . VAL A 1 91 ? 17.197 31.182 1.865 1.00 47.50 91 VAL A CA 1
ATOM 735 C C . VAL A 1 91 ? 16.982 32.503 2.598 1.00 47.50 91 VAL A C 1
ATOM 737 O O . VAL A 1 91 ? 16.031 32.720 3.346 1.00 47.50 91 VAL A O 1
ATOM 740 N N . THR A 1 92 ? 17.912 33.424 2.354 1.00 40.75 92 THR A N 1
ATOM 741 C CA . THR A 1 92 ? 17.741 34.849 2.635 1.00 40.75 92 THR A CA 1
ATOM 742 C C . THR A 1 92 ? 16.442 35.362 1.999 1.00 40.75 92 THR A C 1
ATOM 744 O O . THR A 1 92 ? 15.973 34.841 0.986 1.00 40.75 92 THR A O 1
ATOM 747 N N . LYS A 1 93 ? 15.870 36.423 2.584 1.00 43.75 93 LYS A N 1
ATOM 748 C CA . LYS A 1 93 ? 14.597 37.113 2.259 1.00 43.75 93 LYS A CA 1
ATOM 749 C C . LYS A 1 93 ? 14.312 37.419 0.760 1.00 43.75 93 LYS A C 1
ATOM 751 O O . LYS A 1 93 ? 13.252 37.952 0.445 1.00 43.75 93 LYS A O 1
ATOM 756 N N . SER A 1 94 ? 15.212 37.073 -0.160 1.00 40.38 94 SER A N 1
ATOM 757 C CA . SER A 1 94 ? 15.162 37.263 -1.613 1.00 40.38 94 SER A CA 1
ATOM 758 C C . SER A 1 94 ? 14.238 36.284 -2.372 1.00 40.38 94 SER A C 1
ATOM 760 O O . SER A 1 94 ? 13.633 36.676 -3.370 1.00 40.38 94 SER A O 1
ATOM 762 N N . GLN A 1 95 ? 14.011 35.046 -1.904 1.00 47.06 95 GLN A N 1
ATOM 763 C CA . GLN A 1 95 ? 13.176 34.079 -2.656 1.00 47.06 95 GLN A CA 1
ATOM 764 C C . GLN A 1 95 ? 11.657 34.283 -2.539 1.00 47.06 95 GLN A C 1
ATOM 766 O O . GLN A 1 95 ? 10.915 33.737 -3.354 1.00 47.06 95 GLN A O 1
ATOM 771 N N . LYS A 1 96 ? 11.174 35.162 -1.645 1.00 44.19 96 LYS A N 1
ATOM 772 C CA . LYS A 1 96 ? 9.756 35.587 -1.641 1.00 44.19 96 LYS A CA 1
ATOM 773 C C . LYS A 1 96 ? 9.325 36.244 -2.964 1.00 44.19 96 LYS A C 1
ATOM 775 O O . LYS A 1 96 ? 8.133 36.338 -3.233 1.00 44.19 96 LYS A O 1
ATOM 780 N N . ARG A 1 97 ? 10.273 36.677 -3.809 1.00 43.22 97 ARG 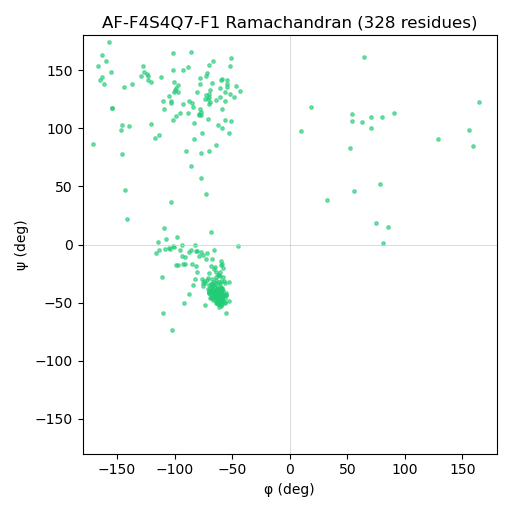A N 1
ATOM 781 C CA . ARG A 1 97 ? 9.997 37.234 -5.145 1.00 43.22 97 ARG A CA 1
ATOM 782 C C . ARG A 1 97 ? 9.991 36.196 -6.276 1.00 43.22 97 ARG A C 1
ATOM 784 O O . ARG A 1 97 ? 9.422 36.482 -7.323 1.00 43.22 97 ARG A O 1
ATOM 791 N N . PHE A 1 98 ? 10.544 34.997 -6.078 1.00 42.41 98 PHE A N 1
ATOM 792 C CA . PHE A 1 98 ? 10.598 33.967 -7.129 1.00 42.41 98 PHE A CA 1
ATOM 793 C C . PHE A 1 98 ? 9.290 33.182 -7.285 1.00 42.41 98 PHE A C 1
ATOM 795 O O . PHE A 1 98 ? 8.986 32.724 -8.383 1.00 42.41 98 PHE A O 1
ATOM 802 N N . ALA A 1 99 ? 8.460 33.131 -6.239 1.00 46.56 99 ALA A N 1
ATOM 803 C CA . ALA A 1 99 ? 7.116 32.555 -6.310 1.00 46.56 99 ALA A CA 1
ATOM 804 C C . ALA A 1 99 ? 6.142 33.372 -7.190 1.00 46.56 99 ALA A C 1
ATOM 806 O O . ALA A 1 99 ? 5.076 32.878 -7.540 1.00 46.56 99 ALA A O 1
ATOM 807 N N . LYS A 1 100 ? 6.498 34.611 -7.577 1.00 44.88 100 LYS A N 1
ATOM 808 C CA . LYS A 1 100 ? 5.647 35.491 -8.399 1.00 44.88 100 LYS A CA 1
ATOM 809 C C . LYS A 1 100 ? 6.026 35.523 -9.892 1.00 44.88 100 LYS A C 1
ATOM 811 O O . LYS A 1 100 ? 5.344 36.202 -10.650 1.00 44.88 100 LYS A O 1
ATOM 816 N N . LEU A 1 101 ? 7.081 34.822 -10.338 1.00 42.25 101 LEU A N 1
ATOM 817 C CA . LEU A 1 101 ? 7.615 34.982 -11.708 1.00 42.25 101 LEU A CA 1
ATOM 818 C C . LEU A 1 101 ? 8.093 33.693 -12.401 1.00 42.25 101 LEU A C 1
ATOM 820 O O . LEU A 1 101 ? 8.882 33.767 -13.338 1.00 42.25 101 LEU A O 1
ATOM 824 N N . ILE A 1 102 ? 7.644 32.504 -11.998 1.00 49.88 102 ILE A N 1
ATOM 825 C CA . ILE A 1 102 ? 7.923 31.297 -12.791 1.00 49.88 102 ILE A CA 1
ATOM 826 C C . ILE A 1 102 ? 6.607 30.722 -13.281 1.00 49.88 102 ILE A C 1
ATOM 828 O O . ILE A 1 102 ? 5.945 29.923 -12.628 1.00 49.88 102 ILE A O 1
ATOM 832 N N . MET A 1 103 ? 6.244 31.176 -14.476 1.00 45.84 103 MET A N 1
ATOM 833 C CA . MET A 1 103 ? 5.336 30.483 -15.371 1.00 45.84 103 MET A CA 1
ATOM 834 C C . MET A 1 103 ? 5.844 29.036 -15.500 1.00 45.84 103 MET A C 1
ATOM 836 O O . MET A 1 103 ? 6.893 28.796 -16.101 1.00 45.84 103 MET A O 1
ATOM 840 N N . VAL A 1 104 ? 5.148 28.090 -14.865 1.00 51.09 104 VAL A N 1
ATOM 841 C CA . VAL A 1 104 ? 5.455 26.652 -14.870 1.00 51.09 104 VAL A CA 1
ATOM 842 C C . VAL A 1 104 ? 5.312 26.140 -16.306 1.00 51.09 104 VAL A C 1
ATOM 844 O O . VAL A 1 104 ? 4.245 25.716 -16.726 1.00 51.09 104 VAL A O 1
ATOM 847 N N . ARG A 1 105 ? 6.372 26.261 -17.114 1.00 50.84 105 ARG A N 1
ATOM 848 C CA . ARG A 1 105 ? 6.417 25.733 -18.492 1.00 50.84 105 ARG A CA 1
ATOM 849 C C . ARG A 1 105 ? 7.259 24.461 -18.610 1.00 50.84 105 ARG A C 1
ATOM 851 O O . ARG A 1 105 ? 7.324 23.893 -19.692 1.00 50.84 105 ARG A O 1
ATOM 858 N N . SER A 1 106 ? 7.895 23.996 -17.527 1.00 59.47 106 SER A N 1
ATOM 859 C CA . SER A 1 106 ? 8.681 22.755 -17.533 1.00 59.47 106 SER A CA 1
ATOM 860 C C . SER A 1 106 ? 8.445 21.897 -16.284 1.00 59.47 106 SER A C 1
ATOM 862 O O . SER A 1 106 ? 8.405 22.410 -15.164 1.00 59.47 106 SER A O 1
ATOM 864 N N . SER A 1 107 ? 8.338 20.578 -16.475 1.00 64.19 107 SER A N 1
ATOM 865 C CA . SER A 1 107 ? 8.201 19.585 -15.394 1.00 64.19 107 SER A CA 1
ATOM 866 C C . SER A 1 107 ? 9.349 19.674 -14.372 1.00 64.19 107 SER A C 1
ATOM 868 O O . SER A 1 107 ? 9.135 19.540 -13.169 1.00 64.19 107 SER A O 1
ATOM 870 N N . HIS A 1 108 ? 10.561 20.025 -14.820 1.00 68.81 108 HIS A N 1
ATOM 871 C CA . HIS A 1 108 ? 11.727 20.142 -13.942 1.00 68.81 108 HIS A CA 1
ATOM 872 C C . HIS A 1 108 ? 11.617 21.294 -12.926 1.00 68.81 108 HIS A C 1
ATOM 874 O O . HIS A 1 108 ? 11.988 21.131 -11.764 1.00 68.81 108 HIS A O 1
ATOM 880 N N . THR A 1 109 ? 11.080 22.448 -13.338 1.00 70.94 109 THR A N 1
ATOM 881 C CA . THR A 1 109 ? 10.880 23.595 -12.434 1.00 70.94 109 THR A CA 1
ATOM 882 C C . THR A 1 109 ? 9.809 23.330 -11.377 1.00 70.94 109 THR A C 1
ATOM 884 O O . THR A 1 109 ? 9.959 23.788 -10.248 1.00 70.94 109 THR A O 1
ATOM 887 N N . ALA A 1 110 ? 8.768 22.559 -11.710 1.00 73.69 110 ALA A N 1
ATOM 888 C CA . ALA A 1 110 ? 7.726 22.182 -10.756 1.00 73.69 110 ALA A CA 1
ATOM 889 C C . ALA A 1 110 ? 8.274 21.245 -9.667 1.00 73.69 110 ALA A C 1
ATOM 891 O O . ALA A 1 110 ? 8.102 21.516 -8.482 1.00 73.69 110 ALA A O 1
ATOM 892 N N . HIS A 1 111 ? 9.039 20.222 -10.061 1.00 77.00 111 HIS A N 1
ATOM 893 C CA . HIS A 1 111 ? 9.650 19.286 -9.115 1.00 77.00 111 HIS A CA 1
ATOM 894 C C . HIS A 1 111 ? 10.617 19.975 -8.139 1.00 77.00 111 HIS A C 1
ATOM 896 O O . HIS A 1 111 ? 10.652 19.649 -6.957 1.00 77.00 111 HIS A O 1
ATOM 902 N N . MET A 1 112 ? 11.396 20.958 -8.606 1.00 79.69 112 MET A N 1
ATOM 903 C CA . MET A 1 112 ? 12.292 21.723 -7.730 1.00 79.69 112 MET A CA 1
ATOM 904 C C . MET A 1 112 ? 11.516 22.565 -6.707 1.00 79.69 112 MET A C 1
ATOM 906 O O . MET A 1 112 ? 11.896 22.613 -5.539 1.00 79.69 112 MET A O 1
ATOM 910 N N . LEU A 1 113 ? 10.434 23.227 -7.130 1.00 81.81 113 LEU A N 1
ATOM 911 C CA . LEU A 1 113 ? 9.578 23.999 -6.226 1.00 81.81 113 LEU A CA 1
ATOM 912 C C . LEU A 1 113 ? 8.920 23.098 -5.178 1.00 81.81 113 LEU A C 1
ATOM 914 O O . LEU A 1 113 ? 8.921 23.450 -4.001 1.00 81.81 113 LEU A O 1
ATOM 918 N N . PHE A 1 114 ? 8.428 21.929 -5.593 1.00 85.12 114 PHE A N 1
ATOM 919 C CA . PHE A 1 114 ? 7.897 20.912 -4.691 1.00 85.12 114 PHE A CA 1
ATOM 920 C C . PHE A 1 114 ? 8.932 20.497 -3.634 1.00 85.12 114 PHE A C 1
ATOM 922 O O . PHE A 1 114 ? 8.643 20.593 -2.444 1.00 85.12 114 PHE A O 1
ATOM 929 N N . SER A 1 115 ? 10.161 20.154 -4.040 1.00 86.50 115 SER A N 1
ATOM 930 C CA . SER A 1 115 ? 11.260 19.818 -3.118 1.00 86.50 115 SER A CA 1
ATOM 931 C C . SER A 1 115 ? 11.542 20.912 -2.082 1.00 86.50 115 SER A C 1
ATOM 933 O O . SER A 1 115 ? 11.728 20.615 -0.902 1.00 86.50 115 SER A O 1
ATOM 935 N N . ILE A 1 116 ? 11.569 22.183 -2.499 1.00 85.56 116 ILE A N 1
ATOM 936 C CA . ILE A 1 116 ? 11.826 23.317 -1.596 1.00 85.56 116 ILE A CA 1
ATOM 937 C C . ILE A 1 116 ? 10.681 23.486 -0.593 1.00 85.56 116 ILE A C 1
ATOM 939 O O . ILE A 1 116 ? 10.935 23.634 0.602 1.00 85.56 116 ILE A O 1
ATOM 943 N N . LEU A 1 117 ? 9.432 23.467 -1.067 1.00 87.69 117 LEU A N 1
ATOM 944 C CA . LEU A 1 117 ? 8.255 23.617 -0.209 1.00 87.69 117 LEU A CA 1
ATOM 945 C C . LEU A 1 117 ? 8.152 22.468 0.794 1.00 87.69 117 LEU A C 1
ATOM 947 O O . LEU A 1 117 ? 7.938 22.712 1.978 1.00 87.69 117 LEU A O 1
ATOM 951 N N . LEU A 1 118 ? 8.373 21.235 0.340 1.00 89.75 118 LEU A N 1
ATOM 952 C CA . LEU A 1 118 ? 8.367 20.056 1.195 1.00 89.75 118 LEU A CA 1
ATOM 953 C C . LEU A 1 118 ? 9.440 20.153 2.288 1.00 89.75 118 LEU A C 1
ATOM 955 O O . LEU A 1 118 ? 9.136 19.950 3.458 1.00 89.75 118 LEU A O 1
ATOM 959 N N . SER A 1 119 ? 10.666 20.563 1.943 1.00 90.06 119 SER A N 1
ATOM 960 C CA . SER A 1 119 ? 11.731 20.766 2.934 1.00 90.06 119 SER A CA 1
ATOM 961 C C . SER A 1 119 ? 11.382 21.836 3.977 1.00 90.06 119 SER A C 1
ATOM 963 O O . SER A 1 119 ? 11.768 21.697 5.135 1.00 90.06 119 SER A O 1
ATOM 965 N N . GLN A 1 120 ? 10.672 22.901 3.590 1.00 89.62 120 GLN A N 1
ATOM 966 C CA . GLN A 1 120 ? 10.219 23.935 4.528 1.00 89.62 120 GLN A CA 1
ATOM 967 C C . GLN A 1 120 ? 9.112 23.425 5.455 1.00 89.62 120 GLN A C 1
ATOM 969 O O . GLN A 1 120 ? 9.094 23.773 6.636 1.00 89.62 120 GLN A O 1
ATOM 974 N N . LEU A 1 121 ? 8.194 22.608 4.933 1.00 90.69 121 LEU A N 1
ATOM 975 C CA . LEU A 1 121 ? 7.144 21.978 5.731 1.00 90.69 121 LEU A CA 1
ATOM 976 C C . LEU A 1 121 ? 7.736 21.006 6.758 1.00 90.69 121 LEU A C 1
ATOM 978 O O . LEU A 1 121 ? 7.356 21.082 7.920 1.00 90.69 121 LEU A O 1
ATOM 982 N N . GLU A 1 122 ? 8.716 20.186 6.370 1.00 92.19 122 GLU A N 1
ATOM 983 C CA . GLU A 1 122 ? 9.443 19.297 7.292 1.00 92.19 122 GLU A CA 1
ATOM 984 C C . GLU A 1 122 ? 10.157 20.073 8.408 1.00 92.19 122 GLU A C 1
ATOM 986 O O . GLU A 1 122 ? 10.075 19.708 9.579 1.00 92.19 122 GLU A O 1
ATOM 991 N N . GLU A 1 123 ? 10.826 21.185 8.081 1.00 91.00 123 GLU A N 1
ATOM 992 C CA . GLU A 1 123 ? 11.492 22.015 9.093 1.00 91.00 123 GLU A CA 1
ATOM 993 C C . GLU A 1 123 ? 10.483 22.638 10.073 1.00 91.00 123 GLU A C 1
ATOM 995 O O . GLU A 1 123 ? 10.745 22.729 11.275 1.00 91.00 123 GLU A O 1
ATOM 1000 N N . ASN A 1 124 ? 9.320 23.065 9.577 1.00 92.88 124 ASN A N 1
ATOM 1001 C CA . ASN A 1 124 ? 8.256 23.611 10.415 1.00 92.88 124 ASN A CA 1
ATOM 1002 C C . ASN A 1 124 ? 7.621 22.536 11.307 1.00 92.88 124 ASN A C 1
ATOM 1004 O O . ASN A 1 124 ? 7.445 22.788 12.499 1.00 92.88 124 ASN A O 1
ATOM 1008 N N . ALA A 1 125 ? 7.344 21.349 10.763 1.00 91.94 125 ALA A N 1
ATOM 1009 C CA . ALA A 1 125 ? 6.846 20.204 11.521 1.00 91.94 125 ALA A CA 1
ATOM 1010 C C . ALA A 1 125 ? 7.834 19.819 12.634 1.00 91.94 125 ALA A C 1
ATOM 1012 O O . ALA A 1 125 ? 7.451 19.706 13.797 1.00 91.94 125 ALA A O 1
ATOM 1013 N N . ALA A 1 126 ? 9.133 19.753 12.321 1.00 92.12 126 ALA A N 1
ATOM 1014 C CA . ALA A 1 126 ? 10.177 19.471 13.303 1.00 92.12 126 ALA A CA 1
ATOM 1015 C C . ALA A 1 126 ? 10.237 20.521 14.427 1.00 92.12 126 ALA A C 1
ATOM 1017 O O . ALA A 1 126 ? 10.384 20.163 15.595 1.00 92.12 126 ALA A O 1
ATOM 1018 N N . LYS A 1 127 ? 10.073 21.815 14.110 1.00 94.19 127 LYS A N 1
ATOM 1019 C CA . LYS A 1 127 ? 9.995 22.893 15.120 1.00 94.19 127 LYS A CA 1
ATOM 1020 C C . LYS A 1 127 ? 8.781 22.763 16.037 1.00 94.19 127 LYS A C 1
ATOM 1022 O O . LYS A 1 127 ? 8.852 23.188 17.186 1.00 94.19 127 LYS A O 1
ATOM 1027 N N . GLN A 1 128 ? 7.685 22.205 15.533 1.00 94.06 128 GLN A N 1
ATOM 1028 C CA . GLN A 1 128 ? 6.467 21.939 16.301 1.00 94.06 128 GLN A CA 1
ATOM 1029 C C . GLN A 1 128 ? 6.513 20.589 17.038 1.00 94.06 128 GLN A C 1
ATOM 1031 O O . GLN A 1 128 ? 5.617 20.295 17.824 1.00 94.06 128 GLN A O 1
ATOM 1036 N N . GLY A 1 129 ? 7.565 19.786 16.837 1.00 92.31 129 GLY A N 1
ATOM 1037 C CA . GLY A 1 129 ? 7.683 18.443 17.409 1.00 92.31 129 GLY A CA 1
ATOM 1038 C C . GLY A 1 129 ? 6.796 17.399 16.722 1.00 92.31 129 GLY A C 1
ATOM 1039 O O . GLY A 1 129 ? 6.518 16.353 17.306 1.00 92.31 129 GLY A O 1
ATOM 1040 N N . GLU A 1 130 ? 6.333 17.674 15.502 1.00 92.44 130 GLU A N 1
ATOM 1041 C CA . GLU A 1 130 ? 5.484 16.777 14.720 1.00 92.44 130 GLU A CA 1
ATOM 1042 C C . GLU A 1 130 ? 6.295 15.753 13.907 1.00 92.44 130 GLU A C 1
ATOM 1044 O O . GLU A 1 130 ? 7.511 15.868 13.735 1.00 92.44 130 GLU A O 1
ATOM 1049 N N . CYS A 1 131 ? 5.613 14.714 13.405 1.00 91.25 131 CYS A N 1
ATOM 1050 C CA . CYS A 1 131 ? 6.224 13.737 12.505 1.00 91.25 131 CYS A CA 1
ATOM 1051 C C . CYS A 1 131 ? 6.484 14.333 11.120 1.00 91.25 131 CYS A C 1
ATOM 1053 O O . CYS A 1 131 ? 5.686 15.121 10.624 1.00 91.25 131 CYS A O 1
ATOM 1055 N N . GLY A 1 132 ? 7.552 13.876 10.465 1.00 92.38 132 GLY A N 1
ATOM 1056 C CA . GLY A 1 132 ? 7.743 14.139 9.041 1.00 92.38 132 GLY A CA 1
ATOM 1057 C C . GLY A 1 132 ? 6.685 13.445 8.181 1.00 92.38 132 GLY A C 1
ATOM 1058 O O . GLY A 1 132 ? 6.095 12.434 8.585 1.00 92.38 132 GLY A O 1
ATOM 1059 N N . LEU A 1 133 ? 6.469 13.952 6.970 1.00 94.06 133 LEU A N 1
ATOM 1060 C CA . LEU A 1 133 ? 5.396 13.533 6.072 1.00 94.06 133 LEU A CA 1
ATOM 1061 C C . LEU A 1 133 ? 5.434 12.029 5.783 1.00 94.06 133 LEU A C 1
ATOM 1063 O O . LEU A 1 133 ? 4.398 11.376 5.846 1.00 94.06 133 LEU A O 1
ATOM 1067 N N . ALA A 1 134 ? 6.615 11.455 5.534 1.00 93.50 134 ALA A N 1
ATOM 1068 C CA . ALA A 1 134 ? 6.767 10.019 5.277 1.00 93.50 134 ALA A CA 1
ATOM 1069 C C . ALA A 1 134 ? 6.254 9.151 6.444 1.00 93.50 134 ALA A C 1
ATOM 1071 O O . ALA A 1 134 ? 5.575 8.140 6.243 1.00 93.50 134 ALA A O 1
ATOM 1072 N N . ILE A 1 135 ? 6.517 9.578 7.684 1.00 93.44 135 ILE A N 1
ATOM 1073 C CA . ILE A 1 135 ? 6.009 8.902 8.882 1.00 93.44 135 ILE A CA 1
ATOM 1074 C C . ILE A 1 135 ? 4.497 9.076 8.961 1.00 93.44 135 ILE A C 1
ATOM 1076 O O . ILE A 1 135 ? 3.781 8.109 9.218 1.00 93.44 135 ILE A O 1
ATOM 1080 N N . CYS A 1 136 ? 3.993 10.289 8.737 1.00 94.25 136 CYS A N 1
ATOM 1081 C CA . CYS A 1 136 ? 2.567 10.548 8.832 1.00 94.25 136 CYS A CA 1
ATOM 1082 C C . CYS A 1 136 ? 1.773 9.778 7.745 1.00 94.25 136 CYS A C 1
ATOM 1084 O O . CYS A 1 136 ? 0.730 9.209 8.060 1.00 94.25 136 CYS A O 1
ATOM 1086 N N . LEU A 1 137 ? 2.319 9.628 6.530 1.00 95.75 137 LEU A N 1
ATOM 1087 C CA . LEU A 1 137 ? 1.809 8.745 5.467 1.00 95.75 137 LEU A CA 1
ATOM 1088 C C . LEU A 1 137 ? 1.964 7.250 5.794 1.00 95.75 137 LEU A C 1
ATOM 1090 O O . LEU A 1 137 ? 1.288 6.412 5.227 1.00 95.75 137 LEU A O 1
ATOM 1094 N N . SER A 1 138 ? 2.811 6.852 6.735 1.00 95.69 138 SER A N 1
ATOM 1095 C CA . SER A 1 138 ? 2.870 5.440 7.141 1.00 95.69 138 SER A CA 1
ATOM 1096 C C . SER A 1 138 ? 1.765 5.073 8.143 1.00 95.69 138 SER A C 1
ATOM 1098 O O . SER A 1 138 ? 1.443 3.896 8.315 1.00 95.69 138 SER A O 1
ATOM 1100 N N . LYS A 1 139 ? 1.152 6.058 8.818 1.00 94.88 139 LYS A N 1
ATOM 1101 C CA . LYS A 1 139 ? 0.178 5.820 9.900 1.00 94.88 139 LYS A CA 1
ATOM 1102 C C . LYS A 1 139 ? -1.093 5.092 9.448 1.00 94.88 139 LYS A C 1
ATOM 1104 O O . LYS A 1 139 ? -1.500 4.178 10.169 1.00 94.88 139 LYS A O 1
ATOM 1109 N N . PRO A 1 140 ? -1.733 5.425 8.308 1.00 95.19 140 PRO A N 1
ATOM 1110 C CA . PRO A 1 140 ? -2.917 4.693 7.869 1.00 95.19 140 PRO A CA 1
ATOM 1111 C C . PRO A 1 140 ? -2.592 3.222 7.602 1.00 95.19 140 PRO A C 1
ATOM 1113 O O . PRO A 1 140 ? -3.311 2.348 8.081 1.00 95.19 140 PRO A O 1
ATOM 1116 N N . PHE A 1 141 ? -1.465 2.933 6.949 1.00 95.44 141 PHE A N 1
ATOM 1117 C CA . PHE A 1 141 ? -1.018 1.556 6.737 1.00 95.44 141 PHE A CA 1
ATOM 1118 C C . PHE A 1 141 ? -0.807 0.808 8.062 1.00 95.44 141 PHE A C 1
ATOM 1120 O O . PHE A 1 141 ? -1.323 -0.289 8.256 1.00 95.44 141 PHE A O 1
ATOM 1127 N N . GLN A 1 142 ? -0.148 1.436 9.038 1.00 95.25 142 GLN A N 1
ATOM 1128 C CA . GLN A 1 142 ? -0.003 0.860 10.380 1.00 95.25 142 GLN A CA 1
ATOM 1129 C C . GLN A 1 142 ? -1.353 0.620 11.073 1.00 95.25 142 GLN A C 1
ATOM 1131 O O . GLN A 1 142 ? -1.480 -0.314 11.863 1.00 95.25 142 GLN A O 1
ATOM 1136 N N . ARG A 1 143 ? -2.360 1.467 10.825 1.00 94.94 143 ARG A N 1
ATOM 1137 C CA . ARG A 1 143 ? -3.712 1.292 11.367 1.00 94.94 143 ARG A CA 1
ATOM 1138 C C . ARG A 1 143 ? -4.428 0.109 10.721 1.00 94.94 143 ARG A C 1
ATOM 1140 O O . ARG A 1 143 ? -5.042 -0.653 11.462 1.00 94.94 143 ARG A O 1
ATOM 1147 N N . LEU A 1 144 ? -4.293 -0.074 9.407 1.00 94.88 144 LEU A N 1
ATOM 1148 C CA . LEU A 1 144 ? -4.841 -1.221 8.678 1.00 94.88 144 LEU A CA 1
ATOM 1149 C C . LEU A 1 144 ? -4.397 -2.545 9.316 1.00 94.88 144 LEU A C 1
ATOM 1151 O O . LEU A 1 144 ? -5.232 -3.378 9.660 1.00 94.88 144 LEU A O 1
ATOM 1155 N N . LEU A 1 145 ? -3.095 -2.678 9.595 1.00 94.44 145 LEU A N 1
ATOM 1156 C CA . LEU A 1 145 ? -2.510 -3.872 10.220 1.00 94.44 145 LEU A CA 1
ATOM 1157 C C . LEU A 1 145 ? -2.988 -4.121 11.661 1.00 94.44 145 LEU A C 1
ATOM 1159 O O . LEU A 1 145 ? -2.870 -5.228 12.179 1.00 94.44 145 LEU A O 1
ATOM 1163 N N . LYS A 1 146 ? -3.532 -3.101 12.335 1.00 95.12 146 LYS A N 1
ATOM 1164 C CA . LYS A 1 146 ? -4.057 -3.232 13.701 1.00 95.12 146 LYS A CA 1
ATOM 1165 C C . LYS A 1 146 ? -5.498 -3.728 13.743 1.00 95.12 146 LYS A C 1
ATOM 1167 O O . LYS A 1 146 ? -5.922 -4.154 14.814 1.00 95.12 146 LYS A O 1
ATOM 1172 N N . TYR A 1 147 ? -6.254 -3.674 12.644 1.00 93.81 147 TYR A N 1
ATOM 1173 C CA . TYR A 1 147 ? -7.656 -4.096 12.665 1.00 93.81 147 TYR A CA 1
ATOM 1174 C C . TYR A 1 147 ? -7.836 -5.580 12.975 1.00 93.81 147 TYR A C 1
ATOM 1176 O O . TYR A 1 147 ? -8.558 -5.864 13.930 1.00 93.81 147 TYR A O 1
ATOM 1184 N N . PRO A 1 148 ? -7.149 -6.521 12.300 1.00 94.31 148 PRO A N 1
ATOM 1185 C CA . PRO A 1 148 ? -7.281 -7.938 12.638 1.00 94.31 148 PRO A CA 1
ATOM 1186 C C . PRO A 1 148 ? -6.972 -8.209 14.117 1.00 94.31 148 PRO A C 1
ATOM 1188 O O . PRO A 1 148 ? -7.744 -8.870 14.807 1.00 94.31 148 PRO A O 1
ATOM 1191 N N . LEU A 1 149 ? -5.905 -7.595 14.644 1.00 95.31 149 LEU A N 1
ATOM 1192 C CA . LEU A 1 149 ? -5.514 -7.720 16.051 1.00 95.31 149 LEU A CA 1
ATOM 1193 C C . LEU A 1 149 ? -6.575 -7.157 17.005 1.00 95.31 149 LEU A C 1
ATOM 1195 O O . LEU A 1 149 ? -6.835 -7.741 18.054 1.00 95.31 149 LEU A O 1
ATOM 1199 N N . LEU A 1 150 ? -7.193 -6.024 16.666 1.00 93.38 150 LEU A N 1
ATOM 1200 C CA . LEU A 1 150 ? -8.247 -5.418 17.477 1.00 93.38 150 LEU A CA 1
ATOM 1201 C C . LEU A 1 150 ? -9.458 -6.351 17.597 1.00 93.38 150 LEU A C 1
ATOM 1203 O O . LEU A 1 150 ? -9.954 -6.555 18.702 1.00 93.38 150 LEU A O 1
ATOM 1207 N N . PHE A 1 151 ? -9.907 -6.934 16.485 1.00 92.88 151 PHE A N 1
ATOM 1208 C CA . PHE A 1 151 ? -11.073 -7.820 16.480 1.00 92.88 151 PHE A CA 1
ATOM 1209 C C . PHE A 1 151 ? -10.788 -9.185 17.095 1.00 92.88 151 PHE A C 1
ATOM 1211 O O . PHE A 1 151 ? -11.655 -9.726 17.773 1.00 92.88 151 PHE A O 1
ATOM 1218 N N . GLN A 1 152 ? -9.568 -9.703 16.953 1.00 94.44 152 GLN A N 1
ATOM 1219 C CA . GLN A 1 152 ? -9.135 -10.890 17.690 1.00 94.44 152 GLN A CA 1
ATOM 1220 C C . GLN A 1 152 ? -9.152 -10.649 19.205 1.00 94.44 152 GLN A C 1
ATOM 1222 O O . GLN A 1 152 ? -9.662 -11.483 19.948 1.00 94.44 152 GLN A O 1
ATOM 1227 N N . ASN A 1 153 ? -8.657 -9.495 19.668 1.00 94.12 153 ASN A N 1
ATOM 1228 C CA . ASN A 1 153 ? -8.712 -9.135 21.087 1.00 94.12 153 ASN A CA 1
ATOM 1229 C C . ASN A 1 153 ? -10.154 -8.926 21.574 1.00 94.12 153 ASN A C 1
ATOM 1231 O O . ASN A 1 153 ? -10.494 -9.368 22.668 1.00 94.12 153 ASN A O 1
ATOM 1235 N N . LEU A 1 154 ? -11.011 -8.288 20.769 1.00 91.69 154 LEU A N 1
ATOM 1236 C CA . LEU A 1 154 ? -12.430 -8.127 21.095 1.00 91.69 154 LEU A CA 1
ATOM 1237 C C . LEU A 1 154 ? -13.114 -9.491 21.246 1.00 91.69 154 LEU A C 1
ATOM 1239 O O . LEU A 1 154 ? -13.768 -9.740 22.256 1.00 91.69 154 LEU A O 1
ATOM 1243 N N . LEU A 1 155 ? -12.912 -10.388 20.280 1.00 93.31 155 LEU A N 1
ATOM 1244 C CA . LEU A 1 155 ? -13.465 -11.739 20.295 1.00 93.31 155 LEU A CA 1
ATOM 1245 C C . LEU A 1 155 ? -12.981 -12.543 21.509 1.00 93.31 155 LEU A C 1
ATOM 1247 O O . LEU A 1 155 ? -13.786 -13.201 22.158 1.00 93.31 155 LEU A O 1
ATOM 1251 N N . TYR A 1 156 ? -11.690 -12.455 21.846 1.00 94.12 156 TYR A N 1
ATOM 1252 C CA . TYR A 1 156 ? -11.103 -13.148 22.998 1.00 94.12 156 TYR A CA 1
ATOM 1253 C C . TYR A 1 156 ? -11.753 -12.750 24.334 1.00 94.12 156 TYR A C 1
ATOM 1255 O O . TYR A 1 156 ? -11.846 -13.567 25.248 1.00 94.12 156 TYR A O 1
ATOM 1263 N N . HIS A 1 157 ? -12.221 -11.506 24.444 1.00 91.19 157 HIS A N 1
ATOM 1264 C CA . HIS A 1 157 ? -12.891 -10.985 25.637 1.00 91.19 157 HIS A CA 1
ATOM 1265 C C . HIS A 1 157 ? -14.425 -11.000 25.549 1.00 91.19 157 HIS A C 1
ATOM 1267 O O . HIS A 1 157 ? -15.085 -10.482 26.449 1.00 91.19 157 HIS A O 1
ATOM 1273 N N . THR A 1 158 ? -14.996 -11.593 24.499 1.00 91.94 158 THR A N 1
ATOM 1274 C CA . THR A 1 158 ? -16.447 -11.737 24.335 1.00 91.94 158 THR A CA 1
ATOM 1275 C C . THR A 1 158 ? -16.874 -13.149 24.740 1.00 91.94 158 THR A C 1
ATOM 1277 O O . THR A 1 158 ? -16.252 -14.132 24.342 1.00 91.94 158 THR A O 1
ATOM 1280 N N . ASP A 1 159 ? -17.934 -13.268 25.541 1.00 91.25 159 ASP A N 1
ATOM 1281 C CA . ASP A 1 159 ? -18.443 -14.562 26.013 1.00 91.25 159 ASP A CA 1
ATOM 1282 C C . ASP A 1 159 ? -19.063 -15.368 24.860 1.00 91.25 159 ASP A C 1
ATOM 1284 O O . ASP A 1 159 ? -20.023 -14.920 24.231 1.00 91.25 159 ASP A O 1
ATOM 1288 N N . ALA A 1 160 ? -18.546 -16.579 24.626 1.00 93.06 160 ALA A N 1
ATOM 1289 C CA . ALA A 1 160 ? -18.961 -17.493 23.561 1.00 93.06 160 ALA A CA 1
ATOM 1290 C C . ALA A 1 160 ? -20.438 -17.919 23.611 1.00 93.06 160 ALA A C 1
ATOM 1292 O O . ALA A 1 160 ? -20.967 -18.404 22.615 1.00 93.06 160 ALA A O 1
ATOM 1293 N N . SER A 1 161 ? -21.112 -17.747 24.750 1.00 92.25 161 SER A N 1
ATOM 1294 C CA . SER A 1 161 ? -22.544 -18.031 24.892 1.00 92.25 161 SER A CA 1
ATOM 1295 C C . SER A 1 161 ? -23.457 -16.904 24.388 1.00 92.25 161 SER A C 1
ATOM 1297 O O . SER A 1 161 ? -24.680 -17.061 24.364 1.00 92.25 161 SER A O 1
ATOM 1299 N N . THR A 1 162 ? -22.889 -15.761 23.994 1.00 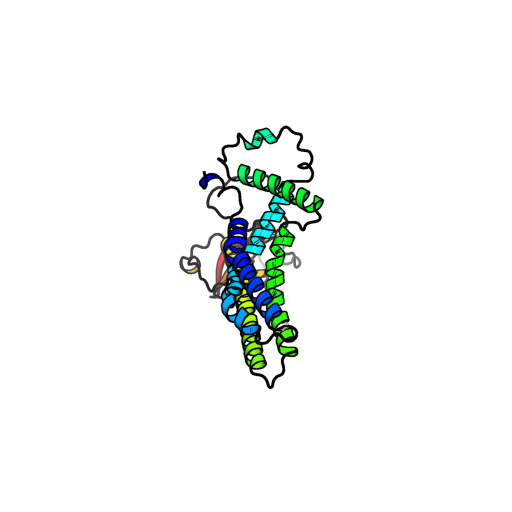89.44 162 THR A N 1
ATOM 1300 C CA . THR A 1 162 ? -23.644 -14.563 23.608 1.00 89.44 162 THR A CA 1
ATOM 1301 C C . THR A 1 162 ? -23.730 -14.392 22.093 1.00 89.44 162 THR A C 1
ATOM 1303 O O . THR A 1 162 ? -22.805 -14.721 21.360 1.00 89.44 162 THR A O 1
ATOM 1306 N N . HIS A 1 163 ? -24.812 -13.774 21.612 1.00 88.81 163 HIS A N 1
ATOM 1307 C CA . HIS A 1 163 ? -24.943 -13.388 20.199 1.00 88.81 163 HIS A CA 1
ATOM 1308 C C . HIS A 1 163 ? -23.842 -12.402 19.750 1.00 88.81 163 HIS A C 1
ATOM 1310 O O . HIS A 1 163 ? -23.446 -12.370 18.589 1.00 88.81 163 HIS A O 1
ATOM 1316 N N . GLU A 1 164 ? -23.300 -11.606 20.676 1.00 89.06 164 GLU A N 1
ATOM 1317 C CA . GLU A 1 164 ? -22.179 -10.698 20.404 1.00 89.06 164 GLU A CA 1
ATOM 1318 C C . GLU A 1 164 ? -20.917 -11.445 19.973 1.00 89.06 164 GLU A C 1
ATOM 1320 O O . GLU A 1 164 ? -20.165 -10.933 19.144 1.00 89.06 164 GLU A O 1
ATOM 1325 N N . TYR A 1 165 ? -20.705 -12.660 20.486 1.00 93.38 165 TYR A N 1
ATOM 1326 C CA . TYR A 1 165 ? -19.593 -13.501 20.063 1.00 93.38 165 TYR A CA 1
ATOM 1327 C C . TYR A 1 165 ? -19.714 -13.893 18.595 1.00 93.38 165 TYR A C 1
ATOM 1329 O O . TYR A 1 165 ? -18.736 -13.787 17.860 1.00 93.38 165 TYR A O 1
ATOM 1337 N N . GLU A 1 166 ? -20.906 -14.290 18.143 1.00 92.75 166 GLU A N 1
ATOM 1338 C CA . GLU A 1 166 ? -21.141 -14.655 16.743 1.00 92.75 166 GLU A CA 1
ATOM 1339 C C . GLU A 1 166 ? -20.879 -13.464 15.811 1.00 92.75 166 GLU A C 1
ATOM 1341 O O . GLU A 1 166 ? -20.145 -13.597 14.826 1.00 92.75 166 GLU A O 1
ATOM 1346 N N . SER A 1 167 ? -21.381 -12.278 16.171 1.00 91.62 167 SER A N 1
ATOM 1347 C CA . SER A 1 167 ? -21.117 -11.037 15.433 1.00 91.62 167 SER A CA 1
ATOM 1348 C C . SER A 1 167 ? -19.630 -10.662 15.425 1.00 91.62 167 SER A C 1
ATOM 1350 O O . SER A 1 167 ? -19.090 -10.285 14.382 1.00 91.62 167 SER A O 1
ATOM 1352 N N . ALA A 1 168 ? -18.937 -10.775 16.564 1.00 93.06 168 ALA A N 1
ATOM 1353 C CA . ALA A 1 168 ? -17.510 -10.462 16.679 1.00 93.06 168 ALA A CA 1
ATOM 1354 C C . ALA A 1 168 ? -16.644 -11.452 15.897 1.00 93.06 168 ALA A C 1
ATOM 1356 O O . ALA A 1 168 ? -15.686 -11.047 15.237 1.00 93.06 168 ALA A O 1
ATOM 1357 N N . HIS A 1 169 ? -17.009 -12.731 15.919 1.00 94.50 169 HIS A N 1
ATOM 1358 C CA . HIS A 1 169 ? -16.345 -13.786 15.169 1.00 94.50 169 HIS A CA 1
ATOM 1359 C C . HIS A 1 169 ? -16.498 -13.569 13.659 1.00 94.50 169 HIS A C 1
ATOM 1361 O O . HIS A 1 169 ? -15.502 -13.575 12.932 1.00 94.50 169 HIS A O 1
ATOM 1367 N N . ALA A 1 170 ? -17.719 -13.292 13.188 1.00 92.88 170 ALA A N 1
ATOM 1368 C CA . ALA A 1 170 ? -17.977 -12.973 11.785 1.00 92.88 170 ALA A CA 1
ATOM 1369 C C . ALA A 1 170 ? -17.188 -11.734 11.327 1.00 92.88 170 ALA A C 1
ATOM 1371 O O . ALA A 1 170 ? -16.575 -11.744 10.257 1.00 92.88 170 ALA A O 1
ATOM 1372 N N . MET A 1 171 ? -17.140 -10.690 12.160 1.00 92.19 171 MET A N 1
ATOM 1373 C CA . MET A 1 171 ? -16.380 -9.475 11.869 1.00 92.19 171 MET A CA 1
ATOM 1374 C C . MET A 1 171 ? -14.868 -9.732 11.808 1.00 92.19 171 MET A C 1
ATOM 1376 O O . MET A 1 171 ? -14.200 -9.246 10.895 1.00 92.19 171 MET A O 1
ATOM 1380 N N . ALA A 1 172 ? -14.323 -10.527 12.735 1.00 93.94 172 ALA A N 1
ATOM 1381 C CA . ALA A 1 172 ? -12.907 -10.888 12.744 1.00 93.94 172 ALA A CA 1
ATOM 1382 C C . ALA A 1 172 ? -12.499 -11.624 11.457 1.00 93.94 172 ALA A C 1
ATOM 1384 O O . ALA A 1 172 ? -11.483 -11.278 10.854 1.00 93.94 172 ALA A O 1
ATOM 1385 N N . ILE A 1 173 ? -13.319 -12.578 10.998 1.00 94.00 173 ILE A N 1
ATOM 1386 C CA . ILE A 1 173 ? -13.104 -13.288 9.727 1.00 94.00 173 ILE A CA 1
ATOM 1387 C C . ILE A 1 173 ? -13.180 -12.322 8.542 1.00 94.00 173 ILE A C 1
ATOM 1389 O O . ILE A 1 173 ? -12.299 -12.332 7.683 1.00 94.00 173 ILE A O 1
ATOM 1393 N N . SER A 1 174 ? -14.213 -11.476 8.494 1.00 92.44 174 SER A N 1
ATOM 1394 C CA . SER A 1 174 ? -14.408 -10.527 7.394 1.00 92.44 174 SER A CA 1
ATOM 1395 C C . SER A 1 174 ? -13.220 -9.577 7.251 1.00 92.44 174 SER A C 1
ATOM 1397 O O . SER A 1 174 ? -12.742 -9.342 6.144 1.00 92.44 174 SER A O 1
ATOM 1399 N N . ILE A 1 175 ? -12.727 -9.029 8.360 1.00 92.75 175 ILE A N 1
ATOM 1400 C CA . ILE A 1 175 ? -11.620 -8.069 8.345 1.00 92.75 175 ILE A CA 1
ATOM 1401 C C . ILE A 1 175 ? -10.304 -8.745 7.974 1.00 92.75 175 ILE A C 1
ATOM 1403 O O . ILE A 1 175 ? -9.562 -8.188 7.167 1.00 92.75 175 ILE A O 1
ATOM 1407 N N . ASP A 1 176 ? -10.030 -9.942 8.499 1.00 93.62 176 ASP A N 1
ATOM 1408 C CA . ASP A 1 176 ? -8.849 -10.717 8.102 1.00 93.62 176 ASP A CA 1
ATOM 1409 C C . ASP A 1 176 ? -8.877 -11.021 6.596 1.00 93.62 176 ASP A C 1
ATOM 1411 O O . ASP A 1 176 ? -7.889 -10.805 5.898 1.00 93.62 176 ASP A O 1
ATOM 1415 N N . SER A 1 177 ? -10.039 -11.416 6.065 1.00 94.06 177 SER A N 1
ATOM 1416 C CA . SER A 1 177 ? -10.219 -11.671 4.634 1.00 94.06 177 SER A CA 1
ATOM 1417 C C . SER A 1 177 ? -9.975 -10.428 3.774 1.00 94.06 177 SER A C 1
ATOM 1419 O O . SER A 1 177 ? -9.337 -10.539 2.729 1.00 94.06 177 SER A O 1
ATOM 1421 N N . ILE A 1 178 ? -10.475 -9.254 4.178 1.00 92.50 178 ILE A N 1
ATOM 1422 C CA . ILE A 1 178 ? -10.274 -8.014 3.412 1.00 92.50 178 ILE A CA 1
ATOM 1423 C C . ILE A 1 178 ? -8.797 -7.607 3.443 1.00 92.50 178 ILE A C 1
ATOM 1425 O O . ILE A 1 178 ? -8.237 -7.274 2.403 1.00 92.50 178 ILE A O 1
ATOM 1429 N N . VAL A 1 179 ? -8.146 -7.654 4.610 1.00 94.38 179 VAL A N 1
ATOM 1430 C CA . VAL A 1 179 ? -6.730 -7.273 4.738 1.00 94.38 179 VAL A CA 1
ATOM 1431 C C . VAL A 1 179 ? -5.831 -8.209 3.926 1.00 94.38 179 VAL A C 1
ATOM 1433 O O . VAL A 1 179 ? -4.968 -7.717 3.203 1.00 94.38 179 VAL A O 1
ATOM 1436 N N . ARG A 1 180 ? -6.074 -9.526 3.964 1.00 94.81 180 ARG A N 1
ATOM 1437 C CA . ARG A 1 180 ? -5.364 -10.492 3.107 1.00 94.81 180 ARG A CA 1
ATOM 1438 C C . ARG A 1 180 ? -5.597 -10.229 1.626 1.00 94.81 180 ARG A C 1
ATOM 1440 O O . ARG A 1 180 ? -4.648 -10.240 0.861 1.00 94.81 180 ARG A O 1
ATOM 1447 N N . SER A 1 181 ? -6.831 -9.917 1.227 1.00 95.12 181 SER A N 1
ATOM 1448 C CA . SER A 1 181 ? -7.129 -9.574 -0.168 1.00 95.12 181 SER A CA 1
ATOM 1449 C C . SER A 1 181 ? -6.341 -8.351 -0.649 1.00 95.12 181 SER A C 1
ATOM 1451 O O . SER A 1 181 ? -5.917 -8.329 -1.800 1.00 95.12 181 SER A O 1
ATOM 1453 N N . ILE A 1 182 ? -6.143 -7.342 0.208 1.00 94.50 182 ILE A N 1
ATOM 1454 C CA . ILE A 1 182 ? -5.327 -6.158 -0.111 1.00 94.50 182 ILE A CA 1
ATOM 1455 C C . ILE A 1 182 ? -3.847 -6.538 -0.246 1.00 94.50 182 ILE A C 1
ATOM 1457 O O . ILE A 1 182 ? -3.158 -6.049 -1.141 1.00 94.50 182 ILE A O 1
ATOM 1461 N N . GLU A 1 183 ? -3.349 -7.398 0.644 1.00 93.44 183 GLU A N 1
ATOM 1462 C CA . GLU A 1 183 ? -1.977 -7.905 0.589 1.00 93.44 183 GLU A CA 1
ATOM 1463 C C . GLU A 1 183 ? -1.729 -8.713 -0.691 1.00 93.44 183 GLU A C 1
ATOM 1465 O O . GLU A 1 183 ? -0.777 -8.425 -1.417 1.00 93.44 183 GLU A O 1
ATOM 1470 N N . ASP A 1 184 ? -2.618 -9.650 -1.016 1.00 94.56 184 ASP A N 1
ATOM 1471 C CA . ASP A 1 184 ? -2.541 -10.477 -2.222 1.00 94.56 184 ASP A CA 1
ATOM 1472 C C . ASP A 1 184 ? -2.587 -9.620 -3.498 1.00 94.56 184 ASP A C 1
ATOM 1474 O O . ASP A 1 184 ? -1.804 -9.841 -4.426 1.00 94.56 184 ASP A O 1
ATOM 1478 N N . GLU A 1 185 ? -3.456 -8.603 -3.544 1.00 92.75 185 GLU A N 1
ATOM 1479 C CA . GLU A 1 185 ? -3.529 -7.644 -4.655 1.00 92.75 185 GLU A CA 1
ATOM 1480 C C . GLU A 1 185 ? -2.210 -6.874 -4.820 1.00 92.75 185 GLU A C 1
ATOM 1482 O O . GLU A 1 185 ? -1.676 -6.771 -5.930 1.00 92.75 185 GLU A O 1
ATOM 1487 N N . LYS A 1 186 ? -1.635 -6.390 -3.712 1.00 92.06 186 LYS A N 1
ATOM 1488 C CA . LYS A 1 186 ? -0.357 -5.669 -3.716 1.00 92.06 186 LYS A CA 1
ATOM 1489 C C . LYS A 1 186 ? 0.799 -6.561 -4.167 1.00 92.06 186 LYS A C 1
ATOM 1491 O O . LYS A 1 186 ? 1.598 -6.133 -5.001 1.00 92.06 186 LYS A O 1
ATOM 1496 N N . ILE A 1 187 ? 0.881 -7.792 -3.659 1.00 92.12 187 ILE A N 1
ATOM 1497 C CA . ILE A 1 187 ? 1.902 -8.769 -4.061 1.00 92.12 187 ILE A CA 1
ATOM 1498 C C . ILE A 1 187 ? 1.770 -9.074 -5.553 1.00 92.12 187 ILE A C 1
ATOM 1500 O O . ILE A 1 187 ? 2.762 -9.013 -6.281 1.00 92.12 187 ILE A O 1
ATOM 1504 N N . SER A 1 188 ? 0.549 -9.336 -6.026 1.00 90.81 188 SER A N 1
ATOM 1505 C CA . SER A 1 188 ? 0.291 -9.637 -7.432 1.00 90.81 188 SER A CA 1
ATOM 1506 C C . SER A 1 188 ? 0.741 -8.497 -8.347 1.00 90.81 188 SER A C 1
ATOM 1508 O O . SER A 1 188 ? 1.449 -8.738 -9.328 1.00 90.81 188 SER A O 1
ATOM 1510 N N . GLU A 1 189 ? 0.408 -7.244 -8.025 1.00 88.94 189 GLU A N 1
ATOM 1511 C CA . GLU A 1 189 ? 0.832 -6.116 -8.859 1.00 88.94 189 GLU A CA 1
ATOM 1512 C C . GLU A 1 189 ? 2.352 -5.907 -8.825 1.00 88.94 189 GLU A C 1
ATOM 1514 O O . GLU A 1 189 ? 2.955 -5.631 -9.863 1.00 88.94 189 GLU A O 1
ATOM 1519 N N . GLU A 1 190 ? 3.012 -6.119 -7.683 1.00 88.88 190 GLU A N 1
ATOM 1520 C CA . GLU A 1 190 ? 4.476 -6.060 -7.602 1.00 88.88 190 GLU A CA 1
ATOM 1521 C C . GLU A 1 190 ? 5.165 -7.146 -8.436 1.00 88.88 190 GLU A C 1
ATOM 1523 O O . GLU A 1 190 ? 6.198 -6.894 -9.066 1.00 88.88 190 GLU A O 1
ATOM 1528 N N . GLU A 1 191 ? 4.628 -8.365 -8.451 1.00 89.06 191 GLU A N 1
ATOM 1529 C CA . GLU A 1 191 ? 5.127 -9.447 -9.302 1.00 89.06 191 GLU A CA 1
ATOM 1530 C C . GLU A 1 191 ? 4.942 -9.128 -10.786 1.00 89.06 191 GLU A C 1
ATOM 1532 O O . GLU A 1 191 ? 5.853 -9.344 -11.596 1.00 89.06 191 GLU A O 1
ATOM 1537 N N . ARG A 1 192 ? 3.803 -8.531 -11.143 1.00 87.69 192 ARG A N 1
ATOM 1538 C CA . ARG A 1 192 ? 3.538 -8.064 -12.506 1.00 87.69 192 ARG A CA 1
ATOM 1539 C C . ARG A 1 192 ? 4.473 -6.940 -12.917 1.00 87.69 192 ARG A C 1
ATOM 1541 O O . ARG A 1 192 ? 4.979 -6.958 -14.037 1.00 87.69 192 ARG A O 1
ATOM 1548 N N . ASP A 1 193 ? 4.754 -5.989 -12.036 1.00 86.50 193 ASP A N 1
ATOM 1549 C CA . ASP A 1 193 ? 5.712 -4.918 -12.305 1.00 86.50 193 ASP A CA 1
ATOM 1550 C C . ASP A 1 193 ? 7.134 -5.451 -12.488 1.00 86.50 193 ASP A C 1
ATOM 1552 O O . ASP A 1 193 ? 7.830 -5.027 -13.414 1.00 86.50 193 ASP A O 1
ATOM 1556 N N . LYS A 1 194 ? 7.553 -6.444 -11.693 1.00 87.62 194 LYS A N 1
ATOM 1557 C CA . LYS A 1 194 ? 8.833 -7.148 -11.896 1.00 87.62 194 LYS A CA 1
ATOM 1558 C C . LYS A 1 194 ? 8.885 -7.833 -13.263 1.00 87.62 194 LYS A C 1
ATOM 1560 O O . LYS A 1 194 ? 9.899 -7.735 -13.959 1.00 87.62 194 LYS A O 1
ATOM 1565 N N . ALA A 1 195 ? 7.798 -8.487 -13.671 1.00 88.44 195 ALA A N 1
ATOM 1566 C CA . ALA A 1 195 ? 7.701 -9.127 -14.978 1.00 88.44 195 ALA A CA 1
ATOM 1567 C C . ALA A 1 195 ? 7.742 -8.107 -16.126 1.00 88.44 195 ALA A C 1
ATOM 1569 O O . ALA A 1 195 ? 8.508 -8.297 -17.073 1.00 88.44 195 ALA A O 1
ATOM 1570 N N . ARG A 1 196 ? 6.992 -6.999 -16.029 1.00 86.88 196 ARG A N 1
ATOM 1571 C CA . ARG A 1 196 ? 7.010 -5.891 -17.004 1.00 86.88 196 ARG A CA 1
ATOM 1572 C C . ARG A 1 196 ? 8.401 -5.262 -17.113 1.00 86.88 196 ARG A C 1
ATOM 1574 O O . ARG A 1 196 ? 8.879 -5.042 -18.226 1.00 86.88 196 ARG A O 1
ATOM 1581 N N . ASP A 1 197 ? 9.073 -5.023 -15.984 1.00 87.50 197 ASP A N 1
ATOM 1582 C CA . ASP A 1 197 ? 10.443 -4.500 -15.950 1.00 87.50 197 ASP A CA 1
ATOM 1583 C C . ASP A 1 197 ? 11.409 -5.446 -16.666 1.00 87.50 197 ASP A C 1
ATOM 1585 O O . ASP A 1 197 ? 12.097 -5.024 -17.596 1.00 87.50 197 ASP A O 1
ATOM 1589 N N . ALA A 1 198 ? 11.431 -6.730 -16.297 1.00 88.06 198 ALA A N 1
ATOM 1590 C CA . ALA A 1 198 ? 12.295 -7.719 -16.937 1.00 88.06 198 ALA A CA 1
ATOM 1591 C C . ALA A 1 198 ? 12.018 -7.855 -18.435 1.00 88.06 198 ALA A C 1
ATOM 1593 O O . ALA A 1 198 ? 12.956 -7.897 -19.229 1.00 88.06 198 ALA A O 1
ATOM 1594 N N . TRP A 1 199 ? 10.744 -7.846 -18.825 1.00 86.56 199 TRP A N 1
ATOM 1595 C CA . TRP A 1 199 ? 10.333 -7.891 -20.222 1.00 86.56 199 TRP A CA 1
ATOM 1596 C C . TRP A 1 199 ? 10.848 -6.683 -21.013 1.00 86.56 199 TRP A C 1
ATOM 1598 O O . TRP A 1 199 ? 11.399 -6.840 -22.101 1.00 86.56 199 TRP A O 1
ATOM 1608 N N . SER A 1 200 ? 10.744 -5.476 -20.445 1.00 85.88 200 SER A N 1
ATOM 1609 C CA . SER A 1 200 ? 11.212 -4.235 -21.079 1.00 85.88 200 SER A CA 1
ATOM 1610 C C . SER A 1 200 ? 12.736 -4.168 -21.260 1.00 85.88 200 SER A C 1
ATOM 1612 O O . SER A 1 200 ? 13.223 -3.433 -22.118 1.00 85.88 200 SER A O 1
ATOM 1614 N N . ARG A 1 201 ? 13.500 -4.957 -20.487 1.00 88.88 201 ARG A N 1
ATOM 1615 C CA . ARG A 1 201 ? 14.970 -5.043 -20.565 1.00 88.88 201 ARG A CA 1
ATOM 1616 C C . ARG A 1 201 ? 15.482 -5.947 -21.693 1.00 88.88 201 ARG A C 1
ATOM 1618 O O . ARG A 1 201 ? 16.699 -6.016 -21.887 1.00 88.88 201 ARG A O 1
ATOM 1625 N N . ILE A 1 202 ? 14.599 -6.651 -22.405 1.00 89.00 202 ILE A N 1
ATOM 1626 C CA . ILE A 1 202 ? 14.960 -7.582 -23.480 1.00 89.00 202 ILE A CA 1
ATOM 1627 C C . ILE A 1 202 ? 14.781 -6.898 -24.841 1.00 89.00 202 ILE A C 1
ATOM 1629 O O . ILE A 1 202 ? 13.666 -6.669 -25.305 1.00 89.00 202 ILE A O 1
ATOM 1633 N N . GLU A 1 203 ? 15.889 -6.613 -25.523 1.00 85.56 203 GLU A N 1
ATOM 1634 C CA . GLU A 1 203 ? 15.889 -6.051 -26.877 1.00 85.56 203 GLU A CA 1
ATOM 1635 C C . GLU A 1 203 ? 15.858 -7.140 -27.964 1.00 85.56 203 GLU A C 1
ATOM 1637 O O . GLU A 1 203 ? 16.397 -8.236 -27.794 1.00 85.56 203 GLU A O 1
ATOM 1642 N N . GLY A 1 204 ? 15.302 -6.815 -29.138 1.00 80.38 204 GLY A N 1
ATOM 1643 C CA . GLY A 1 204 ? 15.358 -7.672 -30.334 1.00 80.38 204 GLY A CA 1
ATOM 1644 C C . GLY A 1 204 ? 14.269 -8.746 -30.427 1.00 80.38 204 GLY A C 1
ATOM 1645 O O . GLY A 1 204 ? 14.397 -9.678 -31.221 1.00 80.38 204 GLY A O 1
ATOM 1646 N N . MET A 1 205 ? 13.210 -8.630 -29.628 1.00 78.88 205 MET A N 1
ATOM 1647 C CA . MET A 1 205 ? 12.076 -9.549 -29.640 1.00 78.88 205 MET A CA 1
ATOM 1648 C C . MET A 1 205 ? 11.085 -9.160 -30.744 1.00 78.88 205 MET A C 1
ATOM 1650 O O . MET A 1 205 ? 10.355 -8.183 -30.619 1.00 78.88 205 MET A O 1
ATOM 1654 N N . ASN A 1 206 ? 11.085 -9.922 -31.840 1.00 70.06 206 ASN A N 1
ATOM 1655 C CA . ASN A 1 206 ? 10.272 -9.639 -33.033 1.00 70.06 206 ASN A CA 1
ATOM 1656 C C . ASN A 1 206 ? 9.032 -10.545 -33.158 1.00 70.06 206 ASN A C 1
ATOM 1658 O O . ASN A 1 206 ? 8.239 -10.395 -34.090 1.00 70.06 206 ASN A O 1
ATOM 1662 N N . GLU A 1 207 ? 8.863 -11.513 -32.255 1.00 69.88 207 GLU A N 1
ATOM 1663 C CA . GLU A 1 207 ? 7.739 -12.443 -32.300 1.00 69.88 207 GLU A CA 1
ATOM 1664 C C . GLU A 1 207 ? 6.469 -11.793 -31.746 1.00 69.88 207 GLU A C 1
ATOM 1666 O O . GLU A 1 207 ? 6.338 -11.548 -30.546 1.00 69.88 207 GLU A O 1
ATOM 1671 N N . LYS A 1 208 ? 5.501 -11.552 -32.640 1.00 63.50 208 LYS A N 1
ATOM 1672 C CA . LYS A 1 208 ? 4.221 -10.897 -32.323 1.00 63.50 208 LYS A CA 1
ATOM 1673 C C . LYS A 1 208 ? 3.473 -11.555 -31.157 1.00 63.50 208 LYS A C 1
ATOM 1675 O O . LYS A 1 208 ? 2.805 -10.851 -30.414 1.00 63.50 208 LYS A O 1
ATOM 1680 N N . VAL A 1 209 ? 3.605 -12.874 -30.985 1.00 64.06 209 VAL A N 1
ATOM 1681 C CA . VAL A 1 209 ? 2.949 -13.652 -29.915 1.00 64.06 209 VAL A CA 1
ATOM 1682 C C . VAL A 1 209 ? 3.531 -13.330 -28.536 1.00 64.06 209 VAL A C 1
ATOM 1684 O O . VAL A 1 209 ? 2.792 -13.238 -27.561 1.00 64.06 209 VAL A O 1
ATOM 1687 N N . LEU A 1 210 ? 4.844 -13.109 -28.451 1.00 66.88 210 LEU A N 1
ATOM 1688 C CA . LEU A 1 210 ? 5.507 -12.733 -27.203 1.00 66.88 210 LEU A CA 1
ATOM 1689 C C . LEU A 1 210 ? 5.225 -11.272 -26.830 1.00 66.88 210 LEU A C 1
ATOM 1691 O O . LEU A 1 210 ? 5.139 -10.951 -25.647 1.00 66.88 210 LEU A O 1
ATOM 1695 N N . MET A 1 211 ? 5.047 -10.404 -27.832 1.00 63.38 211 MET A N 1
ATOM 1696 C CA . MET A 1 211 ? 4.788 -8.972 -27.650 1.00 63.38 211 MET A CA 1
ATOM 1697 C C . MET A 1 211 ? 3.383 -8.639 -27.134 1.00 63.38 211 MET A C 1
ATOM 1699 O O . MET A 1 211 ? 3.161 -7.496 -26.738 1.00 63.38 211 MET A O 1
ATOM 1703 N N . VAL A 1 212 ? 2.441 -9.589 -27.136 1.00 66.75 212 VAL A N 1
ATOM 1704 C CA . VAL A 1 212 ? 1.117 -9.367 -26.540 1.00 66.75 212 VAL A CA 1
ATOM 1705 C C . VAL A 1 212 ? 1.278 -9.290 -25.018 1.00 66.75 212 VAL A C 1
ATOM 1707 O O . VAL A 1 212 ? 1.753 -10.260 -24.421 1.00 66.75 212 VAL A O 1
ATOM 1710 N N . PRO A 1 213 ? 0.893 -8.172 -24.371 1.00 63.00 213 PRO A N 1
ATOM 1711 C CA . PRO A 1 213 ? 0.890 -8.081 -22.920 1.00 63.00 213 PRO A CA 1
ATOM 1712 C C . PRO A 1 213 ? -0.029 -9.155 -22.342 1.00 63.00 213 PRO A C 1
ATOM 1714 O O . PRO A 1 213 ? -1.233 -9.157 -22.594 1.00 63.00 213 PRO A O 1
ATOM 1717 N N . LYS A 1 214 ? 0.550 -10.075 -21.577 1.00 75.75 214 LYS A N 1
ATOM 1718 C CA . LYS A 1 214 ? -0.174 -11.130 -20.878 1.00 75.75 214 LYS A CA 1
ATOM 1719 C C . LYS A 1 214 ? -0.244 -10.802 -19.396 1.00 75.75 214 LYS A C 1
ATOM 1721 O O . LYS A 1 214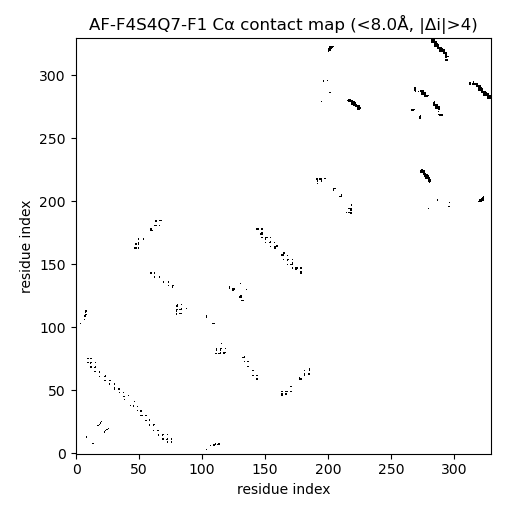 ? 0.774 -10.491 -18.782 1.00 75.75 214 LYS A O 1
ATOM 1726 N N . SER A 1 215 ? -1.449 -10.829 -18.839 1.00 70.19 215 SER A N 1
ATOM 1727 C CA . SER A 1 215 ? -1.709 -10.510 -17.432 1.00 70.19 215 SER A CA 1
ATOM 1728 C C . SER A 1 215 ? -1.180 -11.567 -16.457 1.00 70.19 215 SER A C 1
ATOM 1730 O O . SER A 1 215 ? -0.906 -11.259 -15.308 1.00 70.19 215 SER A O 1
ATOM 1732 N N . ASP A 1 216 ? -1.029 -12.799 -16.914 1.00 81.19 216 ASP A N 1
ATOM 1733 C CA . ASP A 1 216 ? -0.600 -13.982 -16.164 1.00 81.19 216 ASP A CA 1
ATOM 1734 C C . ASP A 1 216 ? 0.914 -14.253 -16.249 1.00 81.19 216 ASP A C 1
ATOM 1736 O O . ASP A 1 216 ? 1.422 -15.209 -15.656 1.00 81.19 216 ASP A O 1
ATOM 1740 N N . ARG A 1 217 ? 1.661 -13.417 -16.980 1.00 86.31 217 ARG A N 1
ATOM 1741 C CA . ARG A 1 217 ? 3.111 -13.563 -17.114 1.00 86.31 217 ARG A CA 1
ATOM 1742 C C . ARG A 1 217 ? 3.817 -13.062 -15.857 1.00 86.31 217 ARG A C 1
ATOM 1744 O O . ARG A 1 217 ? 3.885 -11.858 -15.621 1.00 86.31 217 ARG A O 1
ATOM 1751 N N . LEU A 1 218 ? 4.415 -13.987 -15.113 1.00 88.50 218 LEU A N 1
ATOM 1752 C CA . LEU A 1 218 ? 5.211 -13.714 -13.917 1.00 88.50 218 LEU A CA 1
ATOM 1753 C C . LEU A 1 218 ? 6.680 -14.044 -14.181 1.00 88.50 218 LEU A C 1
ATOM 1755 O O . LEU A 1 218 ? 6.984 -14.987 -14.909 1.00 88.50 218 LEU A O 1
ATOM 1759 N N . LEU A 1 219 ? 7.597 -13.263 -13.612 1.00 90.44 219 LEU A N 1
ATOM 1760 C CA . LEU A 1 219 ? 9.032 -13.538 -13.688 1.00 90.44 219 LEU A CA 1
ATOM 1761 C C . LEU A 1 219 ? 9.415 -14.540 -12.595 1.00 90.44 219 LEU A C 1
ATOM 1763 O O . LEU A 1 219 ? 9.296 -14.227 -11.415 1.00 90.44 219 LEU A O 1
ATOM 1767 N N . MET A 1 220 ? 9.921 -15.708 -12.990 1.00 90.81 220 MET A N 1
ATOM 1768 C CA . MET A 1 220 ? 10.334 -16.768 -12.068 1.00 90.81 220 MET A CA 1
ATOM 1769 C C . MET A 1 220 ? 11.815 -16.645 -11.694 1.00 90.81 220 MET A C 1
ATOM 1771 O O . MET A 1 220 ? 12.154 -16.649 -10.512 1.00 90.81 220 MET A O 1
ATOM 1775 N N . SER A 1 221 ? 12.710 -16.518 -12.681 1.00 89.44 221 SER A N 1
ATOM 1776 C CA . SER A 1 221 ? 14.148 -16.364 -12.424 1.00 89.44 221 SER A CA 1
ATOM 1777 C C . SER A 1 221 ? 14.931 -15.758 -13.598 1.00 89.44 221 SER A C 1
ATOM 1779 O O . SER A 1 221 ? 14.510 -15.785 -14.756 1.00 89.44 221 SER A O 1
ATOM 1781 N N . GLU A 1 222 ? 16.096 -15.187 -13.277 1.00 89.44 222 GLU A N 1
ATOM 1782 C CA . GLU A 1 222 ? 17.123 -14.749 -14.228 1.00 89.44 222 GLU A CA 1
ATOM 1783 C C . GLU A 1 222 ? 18.414 -15.511 -13.907 1.00 89.44 222 GLU A C 1
ATOM 1785 O O . GLU A 1 222 ? 19.093 -15.203 -12.926 1.00 89.44 222 GLU A O 1
ATOM 1790 N N . GLU A 1 223 ? 18.751 -16.515 -14.712 1.00 89.25 223 GLU A N 1
ATOM 1791 C CA . GLU A 1 223 ? 19.860 -17.432 -14.429 1.00 89.25 223 GLU A CA 1
ATOM 1792 C C . GLU A 1 223 ? 20.878 -17.454 -15.568 1.00 89.25 223 GLU A C 1
ATOM 1794 O O . GLU A 1 223 ? 20.525 -17.411 -16.746 1.00 89.25 223 GLU A O 1
ATOM 1799 N N . SER A 1 224 ? 22.167 -17.542 -15.235 1.00 84.38 224 SER A N 1
ATOM 1800 C CA . SER A 1 224 ? 23.214 -17.736 -16.239 1.00 84.38 224 SER A CA 1
ATOM 1801 C C . SER A 1 224 ? 23.129 -19.155 -16.799 1.00 84.38 224 SER A C 1
ATOM 1803 O O . SER A 1 224 ? 23.225 -20.132 -16.057 1.00 84.38 224 SER A O 1
ATOM 1805 N N . ALA A 1 225 ? 23.016 -19.281 -18.121 1.00 74.94 225 ALA A N 1
ATOM 1806 C CA . ALA A 1 225 ? 23.138 -20.548 -18.835 1.00 74.94 225 ALA A CA 1
ATOM 1807 C C . ALA A 1 225 ? 24.614 -20.955 -18.945 1.00 74.94 225 ALA A C 1
ATOM 1809 O O . ALA A 1 225 ? 25.152 -21.152 -20.038 1.00 74.94 225 ALA A O 1
ATOM 1810 N N . LEU A 1 226 ? 25.293 -21.080 -17.809 1.00 69.06 226 LEU A N 1
ATOM 1811 C CA . LEU A 1 226 ? 26.497 -21.892 -17.754 1.00 69.06 226 LEU A CA 1
ATOM 1812 C C . LEU A 1 226 ? 26.068 -23.350 -17.957 1.00 69.06 226 LEU A C 1
ATOM 1814 O O . LEU A 1 226 ? 25.045 -23.767 -17.409 1.00 69.06 226 LEU A O 1
ATOM 1818 N N . PRO A 1 227 ? 26.810 -24.152 -18.738 1.00 50.31 227 PRO A N 1
ATOM 1819 C CA . PRO A 1 227 ? 26.577 -25.583 -18.754 1.00 50.31 227 PRO A CA 1
ATOM 1820 C C . PRO A 1 227 ? 26.854 -26.098 -17.341 1.00 50.31 227 PRO A C 1
ATOM 1822 O O . PRO A 1 227 ? 28.009 -26.217 -16.931 1.00 50.31 227 PRO A O 1
ATOM 1825 N N . SER A 1 228 ? 25.789 -26.361 -16.585 1.00 38.25 228 SER A N 1
ATOM 1826 C CA . SER A 1 228 ? 25.865 -27.131 -15.354 1.00 38.25 228 SER A CA 1
ATOM 1827 C C . SER A 1 228 ? 26.505 -28.466 -15.719 1.00 38.25 228 SER A C 1
ATOM 1829 O O . SER A 1 228 ? 25.907 -29.287 -16.415 1.00 38.25 228 SER A O 1
ATOM 1831 N N . GLN A 1 229 ? 27.765 -28.658 -15.327 1.00 41.19 229 GLN A N 1
ATOM 1832 C CA . GLN A 1 229 ? 28.379 -29.976 -15.330 1.00 41.19 229 GLN A CA 1
ATOM 1833 C C . GLN A 1 229 ? 27.713 -30.773 -14.209 1.00 41.19 229 GLN A C 1
ATOM 1835 O O . GLN A 1 229 ? 28.241 -30.894 -13.108 1.00 41.19 229 GLN A O 1
ATOM 1840 N N . THR A 1 230 ? 26.524 -31.304 -14.470 1.00 32.94 230 THR A N 1
ATOM 1841 C CA . THR A 1 230 ? 25.992 -32.401 -13.667 1.00 32.94 230 THR A CA 1
ATOM 1842 C C . THR A 1 230 ? 26.911 -33.611 -13.870 1.00 32.94 230 THR A C 1
ATOM 1844 O O . THR A 1 230 ? 27.120 -34.011 -15.021 1.00 32.94 230 THR A O 1
ATOM 1847 N N . PRO A 1 231 ? 27.475 -34.217 -12.808 1.00 35.91 231 PRO A N 1
ATOM 1848 C CA . PRO A 1 231 ? 28.328 -35.386 -12.946 1.00 35.91 231 PRO A CA 1
ATOM 1849 C C . PRO A 1 231 ? 27.439 -36.602 -13.222 1.00 35.91 231 PRO A C 1
ATOM 1851 O O . PRO A 1 231 ? 26.879 -37.207 -12.309 1.00 35.91 231 PRO A O 1
ATOM 1854 N N . MET A 1 232 ? 27.278 -36.962 -14.495 1.00 34.53 232 MET A N 1
ATOM 1855 C CA . MET A 1 232 ? 26.640 -38.221 -14.867 1.00 34.53 232 MET A CA 1
ATOM 1856 C C . MET A 1 232 ? 27.642 -39.367 -14.698 1.00 34.53 232 MET A C 1
ATOM 1858 O O . MET A 1 232 ? 28.653 -39.441 -15.388 1.00 34.53 232 MET A O 1
ATOM 1862 N N . PHE A 1 233 ? 27.339 -40.211 -13.715 1.00 34.28 233 PHE A N 1
ATOM 1863 C CA . PHE A 1 233 ? 27.690 -41.619 -13.543 1.00 34.28 233 PHE A CA 1
ATOM 1864 C C . PHE A 1 233 ? 28.859 -42.198 -14.359 1.00 34.28 233 PHE A C 1
ATOM 1866 O O . PHE A 1 233 ? 28.807 -42.374 -15.574 1.00 34.28 233 PHE A O 1
ATOM 1873 N N . LYS A 1 234 ? 29.866 -42.644 -13.598 1.00 34.50 234 LYS A N 1
ATOM 1874 C CA . LYS A 1 234 ? 30.907 -43.596 -13.990 1.00 34.50 234 LYS A CA 1
ATOM 1875 C C . LYS A 1 234 ? 30.336 -44.781 -14.778 1.00 34.50 234 LYS A C 1
ATOM 1877 O O . LYS A 1 234 ? 29.464 -45.494 -14.281 1.00 34.50 234 LYS A O 1
ATOM 1882 N N . LYS A 1 235 ? 30.979 -45.101 -15.899 1.00 30.23 235 LYS A N 1
ATOM 1883 C CA . LYS A 1 235 ? 31.283 -46.491 -16.244 1.00 30.23 235 LYS A CA 1
ATOM 1884 C C . LYS A 1 235 ? 32.617 -46.549 -16.977 1.00 30.23 235 LYS A C 1
ATOM 1886 O O . LYS A 1 235 ? 32.727 -46.191 -18.145 1.00 30.23 235 LYS A O 1
ATOM 1891 N N . ASP A 1 236 ? 33.629 -46.969 -16.227 1.00 29.88 236 ASP A N 1
ATOM 1892 C CA . ASP A 1 236 ? 34.884 -47.482 -16.753 1.00 29.88 236 ASP A CA 1
ATOM 1893 C C . ASP A 1 236 ? 34.610 -48.629 -17.729 1.00 29.88 236 ASP A C 1
ATOM 1895 O O . ASP A 1 236 ? 33.821 -49.513 -17.416 1.00 29.88 236 ASP A O 1
ATOM 1899 N N . HIS A 1 237 ? 35.326 -48.657 -18.853 1.00 32.12 237 HIS A N 1
ATOM 1900 C CA . HIS A 1 237 ? 36.014 -49.864 -19.309 1.00 32.12 237 HIS A CA 1
ATOM 1901 C C . HIS A 1 237 ? 37.209 -49.476 -20.189 1.00 32.12 237 HIS A C 1
ATOM 1903 O O . HIS A 1 237 ? 37.080 -48.864 -21.247 1.00 32.12 237 HIS A O 1
ATOM 1909 N N . LYS A 1 238 ? 38.395 -49.855 -19.705 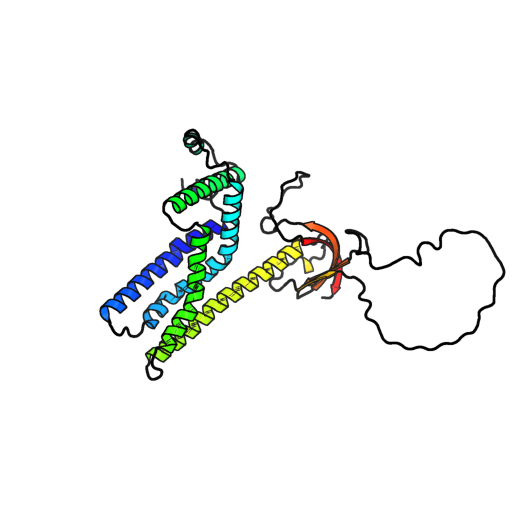1.00 31.05 238 LYS A N 1
ATOM 1910 C CA . LYS A 1 238 ? 39.660 -49.901 -20.440 1.00 31.05 238 LYS A CA 1
ATOM 1911 C C . LYS A 1 238 ? 39.544 -50.830 -21.650 1.00 31.05 238 LYS A C 1
ATOM 1913 O O . LYS A 1 238 ? 39.056 -51.945 -21.504 1.00 31.05 238 LYS A O 1
ATOM 1918 N N . SER A 1 239 ? 40.179 -50.453 -22.756 1.00 28.69 239 SER A N 1
ATOM 1919 C CA . SER A 1 239 ? 40.985 -51.399 -23.531 1.00 28.69 239 SER A CA 1
ATOM 1920 C C . SER A 1 239 ? 42.061 -50.659 -24.323 1.00 28.69 239 SER A C 1
ATOM 1922 O O . SER A 1 239 ? 41.792 -49.799 -25.156 1.00 28.69 239 SER A O 1
ATOM 1924 N N . THR A 1 240 ? 43.298 -50.982 -23.973 1.00 35.91 240 THR A N 1
ATOM 1925 C CA . THR A 1 240 ? 44.564 -50.647 -24.615 1.00 35.91 240 THR A CA 1
ATOM 1926 C C . THR A 1 240 ? 44.778 -51.517 -25.851 1.00 35.91 240 THR A C 1
ATOM 1928 O O . THR A 1 240 ? 45.017 -52.709 -25.697 1.00 35.91 240 THR A O 1
ATOM 1931 N N . ALA A 1 241 ? 44.780 -50.922 -27.042 1.00 33.50 241 ALA A N 1
ATOM 1932 C CA . ALA A 1 241 ? 45.514 -51.395 -28.218 1.00 33.50 241 ALA A CA 1
ATOM 1933 C C . ALA A 1 241 ? 45.531 -50.282 -29.280 1.00 33.50 241 ALA A C 1
ATOM 1935 O O . ALA A 1 241 ? 44.646 -49.436 -29.302 1.00 33.50 241 ALA A O 1
ATOM 1936 N N . ASP A 1 242 ? 46.550 -50.285 -30.133 1.00 30.23 242 ASP A N 1
ATOM 1937 C CA . ASP A 1 242 ? 46.741 -49.398 -31.289 1.00 30.23 242 ASP A CA 1
ATOM 1938 C C . ASP A 1 242 ? 47.238 -47.972 -31.018 1.00 30.23 242 ASP A C 1
ATOM 1940 O O . ASP A 1 242 ? 46.796 -46.972 -31.582 1.00 30.23 242 ASP A O 1
ATOM 1944 N N . ARG A 1 243 ? 48.339 -47.905 -30.263 1.00 32.66 243 ARG A N 1
ATOM 1945 C CA . ARG A 1 243 ? 49.451 -47.030 -30.658 1.00 32.66 243 ARG A CA 1
ATOM 1946 C C . ARG A 1 243 ? 50.369 -47.829 -31.578 1.00 32.66 243 ARG A C 1
ATOM 1948 O O . ARG A 1 243 ? 50.998 -48.755 -31.087 1.00 32.66 243 ARG A O 1
ATOM 1955 N N . LEU A 1 244 ? 50.445 -47.447 -32.858 1.00 35.16 244 LEU A N 1
ATOM 1956 C CA . LEU A 1 244 ? 51.648 -47.421 -33.718 1.00 35.16 244 LEU A CA 1
ATOM 1957 C C . LEU A 1 244 ? 51.257 -47.426 -35.207 1.00 35.16 244 LEU A C 1
ATOM 1959 O O . LEU A 1 244 ? 51.300 -48.465 -35.853 1.00 35.16 244 LEU A O 1
ATOM 1963 N N . ARG A 1 245 ? 50.969 -46.251 -35.783 1.00 33.44 245 ARG A N 1
ATOM 1964 C CA . ARG A 1 245 ? 51.298 -45.942 -37.192 1.00 33.44 245 ARG A CA 1
ATOM 1965 C C . ARG A 1 245 ? 51.657 -44.464 -37.326 1.00 33.44 245 ARG A C 1
ATOM 1967 O O . ARG A 1 245 ? 50.870 -43.635 -37.766 1.00 33.44 245 ARG A O 1
ATOM 1974 N N . ILE A 1 246 ? 52.881 -44.151 -36.913 1.00 36.94 246 ILE A N 1
ATOM 1975 C CA . ILE A 1 246 ? 53.606 -42.965 -37.368 1.00 36.94 246 ILE A CA 1
ATOM 1976 C C . ILE A 1 246 ? 54.337 -43.379 -38.649 1.00 36.94 246 ILE A C 1
ATOM 1978 O O . ILE A 1 246 ? 55.078 -44.356 -38.613 1.00 36.94 246 ILE A O 1
ATOM 1982 N N . LEU A 1 247 ? 54.089 -42.668 -39.757 1.00 32.25 247 LEU A N 1
ATOM 1983 C CA . LEU A 1 247 ? 55.076 -42.143 -40.723 1.00 32.25 247 LEU A CA 1
ATOM 1984 C C . LEU A 1 247 ? 54.449 -41.930 -42.113 1.00 32.25 247 LEU A C 1
ATOM 1986 O O . LEU A 1 247 ? 54.391 -42.852 -42.921 1.00 32.25 247 LEU A O 1
ATOM 1990 N N . LYS A 1 248 ? 54.075 -40.682 -42.419 1.00 30.89 248 LYS A N 1
ATOM 1991 C CA . LYS A 1 248 ? 54.649 -39.869 -43.517 1.00 30.89 248 LYS A CA 1
ATOM 1992 C C . LYS A 1 248 ? 53.740 -38.676 -43.816 1.00 30.89 248 LYS A C 1
ATOM 1994 O O . LYS A 1 248 ? 52.607 -38.860 -44.233 1.00 30.89 248 LYS A O 1
ATOM 1999 N N . GLY A 1 249 ? 54.295 -37.468 -43.717 1.00 30.17 249 GLY A N 1
ATOM 2000 C CA . GLY A 1 249 ? 53.820 -36.345 -44.530 1.00 30.17 249 GLY A CA 1
ATOM 2001 C C . GLY A 1 249 ? 53.494 -35.050 -43.791 1.00 30.17 249 GLY A C 1
ATOM 2002 O O . GLY A 1 249 ? 52.350 -34.791 -43.469 1.00 30.17 249 GLY A O 1
ATOM 2003 N N . GLN A 1 250 ? 54.512 -34.194 -43.691 1.00 34.28 250 GLN A N 1
ATOM 2004 C CA . GLN A 1 250 ? 54.435 -32.734 -43.846 1.00 34.28 250 GLN A CA 1
ATOM 2005 C C . GLN A 1 250 ? 53.948 -31.811 -42.700 1.00 34.28 250 GLN A C 1
ATOM 2007 O O . GLN A 1 250 ? 52.771 -31.628 -42.441 1.00 34.28 250 GLN A O 1
ATOM 2012 N N . LYS A 1 251 ? 54.954 -31.076 -42.196 1.00 31.53 251 LYS A N 1
ATOM 2013 C CA . LYS A 1 251 ? 55.053 -29.606 -42.057 1.00 31.53 251 LYS A CA 1
ATOM 2014 C C . LYS A 1 251 ? 54.184 -28.868 -41.012 1.00 31.53 251 LYS A C 1
ATOM 2016 O O . LYS A 1 251 ? 53.020 -28.559 -41.209 1.00 31.53 251 LYS A O 1
ATOM 2021 N N . SER A 1 252 ? 54.923 -28.400 -39.997 1.00 34.72 252 SER A N 1
ATOM 2022 C CA . SER A 1 252 ? 54.872 -27.071 -39.358 1.00 34.72 252 SER A CA 1
ATOM 2023 C C . SER A 1 252 ? 53.669 -26.680 -38.489 1.00 34.72 252 SER A C 1
ATOM 2025 O O . SER A 1 252 ? 52.663 -26.164 -38.960 1.00 34.72 252 SER A O 1
ATOM 2027 N N . PHE A 1 253 ? 53.894 -26.794 -37.176 1.00 41.47 253 PHE A N 1
ATOM 2028 C CA . PHE A 1 253 ? 53.631 -25.794 -36.133 1.00 41.47 253 PHE A CA 1
ATOM 2029 C C . PHE A 1 253 ? 52.813 -24.552 -36.532 1.00 41.47 253 PHE A C 1
ATOM 2031 O O . PHE A 1 253 ? 53.378 -23.530 -36.919 1.00 41.47 253 PHE A O 1
ATOM 2038 N N . ARG A 1 254 ? 51.504 -24.580 -36.250 1.00 45.38 254 ARG A N 1
ATOM 2039 C CA . ARG A 1 254 ? 50.760 -23.416 -35.745 1.00 45.38 254 ARG A CA 1
ATOM 2040 C C . ARG A 1 254 ? 49.765 -23.860 -34.666 1.00 45.38 254 ARG A C 1
ATOM 2042 O O . ARG A 1 254 ? 48.707 -24.392 -34.959 1.00 45.38 254 ARG A O 1
ATOM 2049 N N . ARG A 1 255 ? 50.175 -23.605 -33.417 1.00 48.00 255 ARG A N 1
ATOM 2050 C CA . ARG A 1 255 ? 49.362 -23.321 -32.220 1.00 48.00 255 ARG A CA 1
ATOM 2051 C C . ARG A 1 255 ? 48.239 -24.309 -31.879 1.00 48.00 255 ARG A C 1
ATOM 2053 O O . ARG A 1 255 ? 47.062 -24.015 -32.029 1.00 48.00 255 ARG A O 1
ATOM 2060 N N . LEU A 1 256 ? 48.625 -25.389 -31.203 1.00 39.31 256 LEU A N 1
ATOM 2061 C CA . LEU A 1 256 ? 47.771 -26.128 -30.259 1.00 39.31 256 LEU A CA 1
ATOM 2062 C C . LEU A 1 256 ? 47.562 -25.332 -28.948 1.00 39.31 256 LEU A C 1
ATOM 2064 O O . LEU A 1 256 ? 47.680 -25.875 -27.855 1.00 39.31 256 LEU A O 1
ATOM 2068 N N . SER A 1 257 ? 47.308 -24.024 -29.051 1.00 39.41 257 SER A N 1
ATOM 2069 C CA . SER A 1 257 ? 47.125 -23.121 -27.904 1.00 39.41 257 SER A CA 1
ATOM 2070 C C . SER A 1 257 ? 45.653 -22.916 -27.525 1.00 39.41 257 SER A C 1
ATOM 2072 O O . SER A 1 257 ? 45.394 -22.286 -26.510 1.00 39.41 257 SER A O 1
ATOM 2074 N N . ASP A 1 258 ? 44.706 -23.468 -28.292 1.00 41.62 258 ASP A N 1
ATOM 2075 C CA . ASP A 1 258 ? 43.262 -23.247 -28.088 1.00 41.62 258 ASP A CA 1
ATOM 2076 C C . ASP A 1 258 ? 42.508 -24.452 -27.502 1.00 41.62 258 ASP A C 1
ATOM 2078 O O . ASP A 1 258 ? 41.289 -24.402 -27.364 1.00 41.62 258 ASP A O 1
ATOM 2082 N N . MET A 1 259 ? 43.194 -25.541 -27.135 1.00 45.19 259 MET A N 1
ATOM 2083 C CA . MET A 1 259 ? 42.505 -26.764 -26.687 1.00 45.19 259 MET A CA 1
ATOM 2084 C C . MET A 1 259 ? 42.752 -27.198 -25.246 1.00 45.19 259 MET A C 1
ATOM 2086 O O . MET A 1 259 ? 42.054 -28.095 -24.783 1.00 45.19 259 MET A O 1
ATOM 2090 N N . ILE A 1 260 ? 43.670 -26.579 -24.501 1.00 44.59 260 ILE A N 1
ATOM 2091 C CA . ILE A 1 260 ? 43.881 -26.908 -23.083 1.00 44.59 260 ILE A CA 1
ATOM 2092 C C . ILE A 1 260 ? 44.287 -25.627 -22.347 1.00 44.59 260 ILE A C 1
ATOM 2094 O O . ILE A 1 260 ? 45.439 -25.209 -22.407 1.00 44.59 260 ILE A O 1
ATOM 2098 N N . GLY A 1 261 ? 43.326 -24.978 -21.683 1.00 32.69 261 GLY A N 1
ATOM 2099 C CA . GLY A 1 261 ? 43.567 -23.724 -20.973 1.00 32.69 261 GLY A CA 1
ATOM 2100 C C . GLY A 1 261 ? 42.400 -23.267 -20.098 1.00 32.69 261 GLY A C 1
ATOM 2101 O O . GLY A 1 261 ? 41.596 -22.453 -20.531 1.00 32.69 261 GLY A O 1
ATOM 2102 N N . SER A 1 262 ? 42.394 -23.777 -18.864 1.00 32.41 262 SER A N 1
ATOM 2103 C CA . SER A 1 262 ? 42.019 -23.080 -17.620 1.00 32.41 262 SER A CA 1
ATOM 2104 C C . SER A 1 262 ? 40.576 -22.552 -17.469 1.00 32.41 262 SER A C 1
ATOM 2106 O O . SER A 1 262 ? 40.177 -21.531 -18.019 1.00 32.41 262 SER A O 1
ATOM 2108 N N . GLU A 1 263 ? 39.827 -23.295 -16.646 1.00 35.44 263 GLU A N 1
ATOM 2109 C CA . GLU A 1 263 ? 39.156 -22.808 -15.428 1.00 35.44 263 GLU A CA 1
ATOM 2110 C C . GLU A 1 263 ? 38.229 -21.590 -15.544 1.00 35.44 263 GLU A C 1
ATOM 2112 O O . GLU A 1 263 ? 38.669 -20.462 -15.730 1.00 35.44 263 GLU A O 1
ATOM 2117 N N . ALA A 1 264 ? 36.933 -21.852 -15.332 1.00 43.81 264 ALA A N 1
ATOM 2118 C CA . ALA A 1 264 ? 36.001 -21.102 -14.475 1.00 43.81 264 ALA A CA 1
ATOM 2119 C C . ALA A 1 264 ? 36.191 -19.575 -14.312 1.00 43.81 264 ALA A C 1
ATOM 2121 O O . ALA A 1 264 ? 35.961 -19.029 -13.236 1.00 43.81 264 ALA A O 1
ATOM 2122 N N . LYS A 1 265 ? 36.567 -18.853 -15.366 1.00 46.28 265 LYS A N 1
ATOM 2123 C CA . LYS A 1 265 ? 36.417 -17.401 -15.422 1.00 46.28 265 LYS A CA 1
ATOM 2124 C C . LYS A 1 265 ? 35.009 -17.110 -15.897 1.00 46.28 265 LYS A C 1
ATOM 2126 O O . LYS A 1 265 ? 34.622 -17.563 -16.977 1.00 46.28 265 LYS A O 1
ATOM 2131 N N . GLU A 1 266 ? 34.258 -16.377 -15.078 1.00 53.62 266 GLU A N 1
ATOM 2132 C CA . GLU A 1 266 ? 32.934 -15.899 -15.454 1.00 53.62 266 GLU A CA 1
ATOM 2133 C C . GLU A 1 266 ? 32.971 -15.300 -16.865 1.00 53.62 266 GLU A C 1
ATOM 2135 O O . GLU A 1 266 ? 33.926 -14.588 -17.214 1.00 53.62 266 GLU A O 1
ATOM 2140 N N . PRO A 1 267 ? 31.973 -15.615 -17.709 1.00 60.44 267 PRO A N 1
ATOM 2141 C CA . PRO A 1 267 ? 31.940 -15.107 -19.064 1.00 60.44 267 PRO A CA 1
ATOM 2142 C C . PRO A 1 267 ? 31.998 -13.579 -19.022 1.00 60.44 267 PRO A C 1
ATOM 2144 O O . PRO A 1 267 ? 31.179 -12.921 -18.383 1.00 60.44 267 PRO A O 1
ATOM 2147 N N . THR A 1 268 ? 32.992 -13.008 -19.706 1.00 66.50 268 THR A N 1
ATOM 2148 C CA . THR A 1 268 ? 33.115 -11.556 -19.827 1.00 66.50 268 THR A CA 1
ATOM 2149 C C . THR A 1 268 ? 31.822 -11.005 -20.419 1.00 66.50 268 THR A C 1
ATOM 2151 O O . THR A 1 268 ? 31.323 -11.530 -21.422 1.00 66.50 268 THR A O 1
ATOM 2154 N N . MET A 1 269 ? 31.292 -9.967 -19.777 1.00 65.56 269 MET A N 1
ATOM 2155 C CA . MET A 1 269 ? 30.038 -9.314 -20.130 1.00 65.56 269 MET A CA 1
ATOM 2156 C C . MET A 1 269 ? 29.974 -8.995 -21.632 1.00 65.56 269 MET A C 1
ATOM 2158 O O . MET A 1 269 ? 30.905 -8.406 -22.183 1.00 65.56 269 MET A O 1
ATOM 2162 N N . GLY A 1 270 ? 28.907 -9.429 -22.313 1.00 61.91 270 GLY A N 1
ATOM 2163 C CA . GLY A 1 270 ? 28.741 -9.245 -23.763 1.00 61.91 270 GLY A CA 1
ATOM 2164 C C . GLY A 1 270 ? 29.480 -10.259 -24.652 1.00 61.91 270 GLY A C 1
ATOM 2165 O O . GLY A 1 270 ? 29.390 -10.181 -25.879 1.00 61.91 270 GLY A O 1
ATOM 2166 N N . SER A 1 271 ? 30.184 -11.246 -24.085 1.00 71.25 271 SER A N 1
ATOM 2167 C CA . SER A 1 271 ? 30.751 -12.351 -24.869 1.00 71.25 271 SER A CA 1
ATOM 2168 C C . SER A 1 271 ? 29.650 -13.280 -25.395 1.00 71.25 271 SER A C 1
ATOM 2170 O O . SER A 1 271 ? 28.588 -13.409 -24.789 1.00 71.25 271 SER A O 1
ATOM 2172 N N . LYS A 1 272 ? 29.903 -13.998 -26.501 1.00 68.81 272 LYS A N 1
ATOM 2173 C CA . LYS A 1 272 ? 28.968 -15.023 -27.023 1.00 68.81 272 LYS A CA 1
ATOM 2174 C C . LYS A 1 272 ? 28.680 -16.157 -26.021 1.00 68.81 272 LYS A C 1
ATOM 2176 O O . LYS A 1 272 ? 27.764 -16.939 -26.244 1.00 68.81 272 LYS A O 1
ATOM 2181 N N . ARG A 1 273 ? 29.487 -16.267 -24.957 1.00 73.31 273 ARG A N 1
ATOM 2182 C CA . ARG A 1 273 ? 29.346 -17.249 -23.875 1.00 73.31 273 ARG A CA 1
ATOM 2183 C C . ARG A 1 273 ? 28.537 -16.717 -22.685 1.00 73.31 273 ARG A C 1
ATOM 2185 O O . ARG A 1 273 ? 28.179 -17.512 -21.828 1.00 73.31 273 ARG A O 1
ATOM 2192 N N . ASP A 1 274 ? 28.235 -15.416 -22.640 1.00 82.38 274 ASP A N 1
ATOM 2193 C CA . ASP A 1 274 ? 27.436 -14.783 -21.581 1.00 82.38 274 ASP A CA 1
ATOM 2194 C C . ASP A 1 274 ? 25.937 -14.900 -21.892 1.00 82.38 274 ASP A C 1
ATOM 2196 O O . ASP A 1 274 ? 25.253 -13.936 -22.256 1.00 82.38 274 ASP A O 1
ATOM 2200 N N . VAL A 1 275 ? 25.463 -16.143 -21.847 1.00 89.19 275 VAL A N 1
ATOM 2201 C CA . VAL A 1 275 ? 24.081 -16.523 -22.134 1.00 89.19 275 VAL A CA 1
ATOM 2202 C C . VAL A 1 275 ? 23.314 -16.636 -20.824 1.00 89.19 275 VAL A C 1
ATOM 2204 O O . VAL A 1 275 ? 23.803 -17.223 -19.867 1.00 89.19 275 VAL A O 1
ATOM 2207 N N . TRP A 1 276 ? 22.097 -16.113 -20.810 1.00 92.69 276 TRP A N 1
ATOM 2208 C CA . TRP A 1 276 ? 21.181 -16.105 -19.679 1.00 92.69 276 TRP A CA 1
ATOM 2209 C C . TRP A 1 276 ? 19.831 -16.690 -20.087 1.00 92.69 276 TRP A C 1
ATOM 2211 O O . TRP A 1 276 ? 19.408 -16.561 -21.239 1.00 92.69 276 TRP A O 1
ATOM 2221 N N . LEU A 1 277 ? 19.164 -17.330 -19.136 1.00 91.56 277 LEU A N 1
ATOM 2222 C CA . LEU A 1 277 ? 17.776 -17.749 -19.222 1.00 91.56 277 LEU A CA 1
ATOM 2223 C C . LEU A 1 277 ? 16.944 -16.772 -18.401 1.00 91.56 277 LEU A C 1
ATOM 2225 O O . LEU A 1 277 ? 17.179 -16.596 -17.207 1.00 91.56 277 LEU A O 1
ATOM 2229 N N . VAL A 1 278 ? 15.986 -16.131 -19.062 1.00 92.00 278 VAL A N 1
ATOM 2230 C CA . VAL A 1 278 ? 14.946 -15.347 -18.400 1.00 92.00 278 VAL A CA 1
ATOM 2231 C C . VAL A 1 278 ? 13.696 -16.215 -18.389 1.00 92.00 278 VAL A C 1
ATOM 2233 O O . VAL A 1 278 ? 13.106 -16.477 -19.440 1.00 92.00 278 VAL A O 1
ATOM 2236 N N . VAL A 1 279 ? 13.362 -16.728 -17.210 1.00 91.88 279 VAL A N 1
ATOM 2237 C CA . VAL A 1 279 ? 12.281 -17.689 -16.993 1.00 91.88 279 VAL A CA 1
ATOM 2238 C C . VAL A 1 279 ? 11.036 -16.918 -16.583 1.00 91.88 279 VAL A C 1
ATOM 2240 O O . VAL A 1 279 ? 10.996 -16.324 -15.506 1.00 91.88 279 VAL A O 1
ATOM 2243 N N . PHE A 1 280 ? 10.021 -16.936 -17.436 1.00 91.50 280 PHE A N 1
ATOM 2244 C CA . PHE A 1 280 ? 8.671 -16.495 -17.111 1.00 91.50 280 PHE A CA 1
ATOM 2245 C C . PHE A 1 280 ? 7.769 -17.704 -16.839 1.00 91.50 280 PHE A C 1
ATOM 2247 O O . PHE A 1 280 ? 8.113 -18.831 -17.195 1.00 91.50 280 PHE A O 1
ATOM 2254 N N . SER A 1 281 ? 6.608 -17.471 -16.228 1.00 91.06 281 SER A N 1
ATOM 2255 C CA . SER A 1 281 ? 5.599 -18.506 -15.960 1.00 91.06 281 SER A CA 1
ATOM 2256 C C . SER A 1 281 ? 5.126 -19.236 -17.224 1.00 91.06 281 SER A C 1
ATOM 2258 O O . SER A 1 281 ? 4.805 -20.419 -17.149 1.00 91.06 281 SER A O 1
ATOM 2260 N N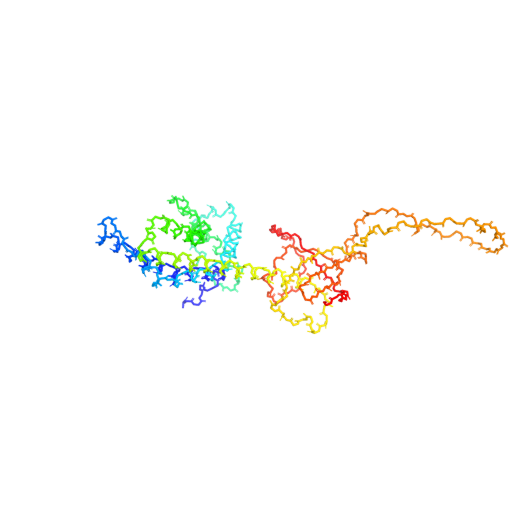 . ASP A 1 282 ? 5.100 -18.550 -18.371 1.00 87.81 282 ASP A N 1
ATOM 2261 C CA . ASP A 1 282 ? 4.570 -19.053 -19.645 1.00 87.81 282 ASP A CA 1
ATOM 2262 C C . ASP A 1 282 ? 5.620 -19.241 -20.753 1.00 87.81 282 ASP A C 1
ATOM 2264 O O . ASP A 1 282 ? 5.257 -19.637 -21.863 1.00 87.81 282 ASP A O 1
ATOM 2268 N N . VAL A 1 283 ? 6.880 -18.853 -20.516 1.00 89.69 283 VAL A N 1
ATOM 2269 C CA . VAL A 1 283 ? 7.949 -18.943 -21.519 1.00 89.69 283 VAL A CA 1
ATOM 2270 C C . VAL A 1 283 ? 9.341 -18.836 -20.894 1.00 89.69 283 VAL A C 1
ATOM 2272 O O . VAL A 1 283 ? 9.586 -18.046 -19.986 1.00 89.69 283 VAL A O 1
ATOM 2275 N N . ILE A 1 284 ? 10.307 -19.570 -21.444 1.00 91.31 284 ILE A N 1
ATOM 2276 C CA . ILE A 1 284 ? 11.732 -19.452 -21.123 1.00 91.31 284 ILE A CA 1
ATOM 2277 C C . ILE A 1 284 ? 12.467 -18.839 -22.310 1.00 91.31 284 ILE A C 1
ATOM 2279 O O . ILE A 1 284 ? 12.561 -19.437 -23.389 1.00 91.31 284 ILE A O 1
ATOM 2283 N N . LEU A 1 285 ? 13.037 -17.653 -22.101 1.00 91.31 285 LEU A N 1
ATOM 2284 C CA . LEU A 1 285 ? 13.782 -16.929 -23.123 1.00 91.31 285 LEU A CA 1
ATOM 2285 C C . LEU A 1 285 ? 15.280 -17.109 -22.923 1.00 91.31 285 LEU A C 1
ATOM 2287 O O . LEU A 1 285 ? 15.816 -16.883 -21.839 1.00 91.31 285 LEU A O 1
ATOM 2291 N N . ARG A 1 286 ? 15.975 -17.457 -24.005 1.00 91.19 286 ARG A N 1
ATOM 2292 C CA . ARG A 1 286 ? 17.431 -17.459 -24.045 1.00 91.19 286 ARG A CA 1
ATOM 2293 C C . ARG A 1 286 ? 17.918 -16.115 -24.559 1.00 91.19 286 ARG A C 1
ATOM 2295 O O . ARG A 1 286 ? 17.624 -15.717 -25.688 1.00 91.19 286 ARG A O 1
ATOM 2302 N N . CYS A 1 287 ? 18.712 -15.453 -23.736 1.00 91.25 287 CYS A N 1
ATOM 2303 C CA . CYS A 1 287 ? 19.180 -14.097 -23.948 1.00 91.25 287 CYS A CA 1
ATOM 2304 C C . CYS A 1 287 ? 20.702 -14.016 -23.831 1.00 91.25 287 CYS A C 1
ATOM 2306 O O . CYS A 1 287 ? 21.333 -14.803 -23.133 1.00 91.25 287 CYS A O 1
ATOM 2308 N N . GLN A 1 288 ? 21.309 -13.043 -24.501 1.00 90.44 288 GLN A N 1
ATOM 2309 C CA . GLN A 1 288 ? 22.688 -12.639 -24.251 1.00 90.44 288 GLN A CA 1
ATOM 2310 C C . GLN A 1 288 ? 22.673 -11.421 -23.332 1.00 90.44 288 GLN A C 1
ATOM 2312 O O . GLN A 1 288 ? 21.961 -10.459 -23.624 1.00 90.44 288 GLN A O 1
ATOM 2317 N N . ARG A 1 289 ? 23.460 -11.414 -22.255 1.00 90.19 289 ARG A N 1
ATOM 2318 C CA . ARG A 1 289 ? 23.604 -10.204 -21.434 1.00 90.19 289 ARG A CA 1
ATOM 2319 C C . ARG A 1 289 ? 24.471 -9.181 -22.172 1.00 90.19 289 ARG A C 1
ATOM 2321 O O . ARG A 1 289 ? 25.592 -9.478 -22.578 1.00 90.19 289 ARG A O 1
ATOM 2328 N N . VAL A 1 290 ? 23.941 -7.973 -22.352 1.00 88.69 290 VAL A N 1
ATOM 2329 C CA . VAL A 1 290 ? 24.581 -6.872 -23.101 1.00 88.69 290 VAL A CA 1
ATOM 2330 C C . VAL A 1 290 ? 25.000 -5.726 -22.185 1.00 88.69 290 VAL A C 1
ATOM 2332 O O . VAL A 1 290 ? 25.943 -4.998 -22.484 1.00 88.69 290 VAL A O 1
ATOM 2335 N N . GLY A 1 291 ? 24.306 -5.558 -21.064 1.00 86.75 291 GLY A N 1
ATOM 2336 C CA . GLY A 1 291 ? 24.392 -4.360 -20.239 1.00 86.75 291 GLY A CA 1
ATOM 2337 C C . GLY A 1 291 ? 23.965 -4.617 -18.800 1.00 86.75 291 GLY A C 1
ATOM 2338 O O . GLY A 1 291 ? 23.470 -5.693 -18.473 1.00 86.75 291 GLY A O 1
ATOM 2339 N N . VAL A 1 292 ? 24.127 -3.598 -17.961 1.00 86.19 292 VAL A N 1
ATOM 2340 C CA . VAL A 1 292 ? 23.437 -3.482 -16.675 1.00 86.19 292 VAL A CA 1
ATOM 2341 C C . VAL A 1 292 ? 22.798 -2.097 -16.591 1.00 86.19 292 VAL A C 1
ATOM 2343 O O . VAL A 1 292 ? 23.347 -1.122 -17.104 1.00 86.19 292 VAL A O 1
ATOM 2346 N N . THR A 1 293 ? 21.631 -2.007 -15.965 1.00 82.50 293 THR A N 1
ATOM 2347 C CA . THR A 1 293 ? 20.907 -0.765 -15.698 1.00 82.50 293 THR A CA 1
ATOM 2348 C C . THR A 1 293 ? 20.620 -0.631 -14.207 1.00 82.50 293 THR A C 1
ATOM 2350 O O . THR A 1 293 ? 20.394 -1.614 -13.501 1.00 82.50 293 THR A O 1
ATOM 2353 N N . ARG A 1 294 ? 20.623 0.615 -13.728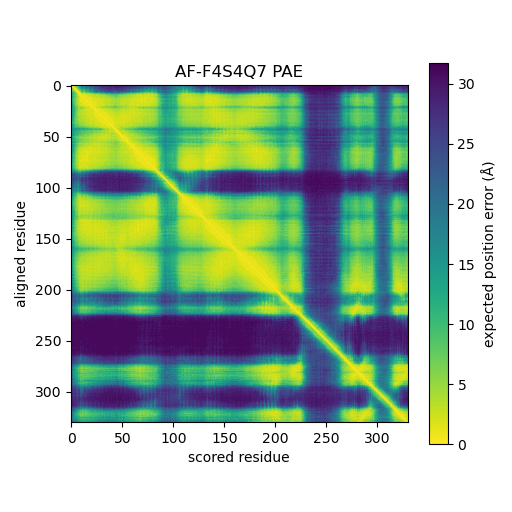 1.00 76.06 294 ARG A N 1
ATOM 2354 C CA . ARG A 1 294 ? 20.163 0.994 -12.384 1.00 76.06 294 ARG A CA 1
ATOM 2355 C C . ARG A 1 294 ? 18.835 1.764 -12.424 1.00 76.06 294 ARG A C 1
ATOM 2357 O O . ARG A 1 294 ? 18.292 2.079 -11.373 1.00 76.06 294 ARG A O 1
ATOM 2364 N N . MET A 1 295 ? 18.303 2.070 -13.614 1.00 62.25 295 MET A N 1
ATOM 2365 C CA . MET A 1 295 ? 17.079 2.867 -13.772 1.00 62.25 295 MET A CA 1
ATOM 2366 C C . MET A 1 295 ? 15.821 2.020 -13.566 1.00 62.25 295 MET A C 1
ATOM 2368 O O . MET A 1 295 ? 15.703 0.946 -14.149 1.00 62.25 295 MET A O 1
ATOM 2372 N N . SER A 1 296 ? 14.883 2.505 -12.744 1.00 52.41 296 SER A N 1
ATOM 2373 C CA . SER A 1 296 ? 13.519 1.964 -12.661 1.00 52.41 296 SER A CA 1
ATOM 2374 C C . SER A 1 296 ? 12.749 2.288 -13.943 1.00 52.41 296 SER A C 1
ATOM 2376 O O . SER A 1 296 ? 12.795 3.421 -14.417 1.00 52.41 296 SER A O 1
ATOM 2378 N N . THR A 1 297 ? 12.066 1.299 -14.517 1.00 52.78 297 THR A N 1
ATOM 2379 C CA . THR A 1 297 ? 11.333 1.412 -15.789 1.00 52.78 297 THR A CA 1
ATOM 2380 C C . THR A 1 297 ? 9.935 2.030 -15.639 1.00 52.78 297 THR A C 1
ATOM 2382 O O . THR A 1 297 ? 9.272 2.273 -16.643 1.00 52.78 297 THR A O 1
ATOM 2385 N N . SER A 1 298 ? 9.496 2.403 -14.428 1.00 38.34 298 SER A N 1
ATOM 2386 C CA . SER A 1 298 ? 8.176 3.021 -14.173 1.00 38.34 298 SER A CA 1
ATOM 2387 C C . SER A 1 298 ? 7.998 4.449 -14.729 1.00 38.34 298 SER A C 1
ATOM 2389 O O . SER A 1 298 ? 7.028 5.132 -14.383 1.00 38.34 298 SER A O 1
ATOM 2391 N N . THR A 1 299 ? 8.933 4.912 -15.564 1.00 37.16 299 THR A N 1
ATOM 2392 C CA . THR A 1 299 ? 8.962 6.248 -16.173 1.00 37.16 299 THR A CA 1
ATOM 2393 C C . THR A 1 299 ? 9.493 6.180 -17.611 1.00 37.16 299 THR A C 1
ATOM 2395 O O . THR A 1 299 ? 10.364 6.954 -17.997 1.00 37.16 299 THR A O 1
ATOM 2398 N N . PHE A 1 300 ? 9.013 5.243 -18.432 1.00 36.47 300 PHE A N 1
ATOM 2399 C CA . PHE A 1 300 ? 9.237 5.317 -19.879 1.00 36.47 300 PHE A CA 1
ATOM 2400 C C . PHE A 1 300 ? 8.096 6.085 -20.549 1.00 36.47 300 PHE A C 1
ATOM 2402 O O . PHE A 1 300 ? 7.190 5.508 -21.144 1.00 36.47 300 PHE A O 1
ATOM 2409 N N . SER A 1 301 ? 8.167 7.417 -20.482 1.00 29.25 301 SER A N 1
ATOM 2410 C CA . SER A 1 301 ? 7.658 8.228 -21.584 1.00 29.25 301 SER A CA 1
ATOM 2411 C C . SER A 1 301 ? 8.607 8.038 -22.771 1.00 29.25 301 SER A C 1
ATOM 2413 O O . SER A 1 301 ? 9.829 8.139 -22.662 1.00 29.25 301 SER A O 1
ATOM 2415 N N . SER A 1 302 ? 8.046 7.669 -23.915 1.00 32.00 302 SER A N 1
ATOM 2416 C CA . SER A 1 302 ? 8.768 7.542 -25.177 1.00 32.00 302 SER A CA 1
ATOM 2417 C C . SER A 1 302 ? 9.410 8.875 -25.586 1.00 32.00 302 SER A C 1
ATOM 2419 O O . SER A 1 302 ? 8.747 9.907 -25.504 1.00 32.00 302 SER A O 1
ATOM 2421 N N . SER A 1 303 ? 10.630 8.810 -26.140 1.00 29.20 303 SER A N 1
ATOM 2422 C CA . SER A 1 303 ? 11.522 9.916 -26.557 1.00 29.20 303 SER A CA 1
ATOM 2423 C C . SER A 1 303 ? 12.460 10.354 -25.422 1.00 29.20 303 SER A C 1
ATOM 2425 O O . SER A 1 303 ? 12.020 10.848 -24.399 1.00 29.20 303 SER A O 1
ATOM 2427 N N . SER A 1 304 ? 13.780 10.177 -25.492 1.00 27.20 304 SER A N 1
ATOM 2428 C CA . SER A 1 304 ? 14.671 10.674 -26.544 1.00 27.20 304 SER A CA 1
ATOM 2429 C C . SER A 1 304 ? 16.020 9.952 -26.456 1.00 27.20 304 SER A C 1
ATOM 2431 O O . SER A 1 304 ? 16.545 9.729 -25.366 1.00 27.20 304 SER A O 1
ATOM 2433 N N . LYS A 1 305 ? 16.623 9.622 -27.602 1.00 38.56 305 LYS A N 1
ATOM 2434 C CA . LYS A 1 305 ? 18.037 9.237 -27.668 1.00 38.56 305 LYS A CA 1
ATOM 2435 C C . LYS A 1 305 ? 18.885 10.480 -27.418 1.00 38.56 305 LYS A C 1
ATOM 2437 O O . LYS A 1 305 ? 18.992 11.296 -28.322 1.00 38.56 305 LYS A O 1
ATOM 2442 N N . ASP A 1 306 ? 19.535 10.581 -26.262 1.00 31.02 306 ASP A N 1
ATOM 2443 C CA . ASP A 1 306 ? 20.691 11.465 -26.127 1.00 31.02 306 ASP A CA 1
ATOM 2444 C C . ASP A 1 306 ? 21.781 10.905 -25.214 1.00 31.02 306 ASP A C 1
ATOM 2446 O O . ASP A 1 306 ? 21.549 10.328 -24.151 1.00 31.02 306 ASP A O 1
ATOM 2450 N N . LYS A 1 307 ? 23.012 11.036 -25.708 1.00 37.34 307 LYS A N 1
ATOM 2451 C CA . LYS A 1 307 ? 24.242 10.496 -25.129 1.00 37.34 307 LYS A CA 1
ATOM 2452 C C . LYS A 1 307 ? 24.728 11.349 -23.952 1.00 37.34 307 LYS A C 1
ATOM 2454 O O . LYS A 1 307 ? 24.786 12.566 -24.043 1.00 37.34 307 LYS A O 1
ATOM 2459 N N . LYS A 1 308 ? 25.265 10.652 -22.939 1.00 40.12 308 LYS A N 1
ATOM 2460 C CA . LYS A 1 308 ? 26.262 11.098 -21.939 1.00 40.12 308 LYS A CA 1
ATOM 2461 C C . LYS A 1 308 ? 25.937 12.375 -21.140 1.00 40.12 308 LYS A C 1
ATOM 2463 O O . LYS A 1 308 ? 26.277 13.479 -21.550 1.00 40.12 308 LYS A O 1
ATOM 2468 N N . LYS A 1 309 ? 25.590 12.183 -19.861 1.00 32.69 309 LYS A N 1
ATOM 2469 C CA . LYS A 1 309 ? 26.341 12.789 -18.743 1.00 32.69 309 LYS A CA 1
ATOM 2470 C C . LYS A 1 309 ? 26.055 12.086 -17.417 1.00 32.69 309 LYS A C 1
ATOM 2472 O O . LYS A 1 309 ? 24.927 11.734 -17.097 1.00 32.69 309 LYS A O 1
ATOM 2477 N N . THR A 1 310 ? 27.132 11.897 -16.670 1.00 38.28 310 THR A N 1
ATOM 2478 C CA . THR A 1 310 ? 27.260 11.291 -15.348 1.00 38.28 310 THR A CA 1
ATOM 2479 C C . THR A 1 310 ? 26.311 11.940 -14.333 1.00 38.28 310 THR A C 1
ATOM 2481 O O . THR A 1 310 ? 26.642 12.960 -13.735 1.00 38.28 310 THR A O 1
ATOM 2484 N N . ARG A 1 311 ? 25.134 11.351 -14.112 1.00 35.28 311 ARG A N 1
ATOM 2485 C CA . ARG A 1 311 ? 24.333 11.592 -12.905 1.00 35.28 311 ARG A CA 1
ATOM 2486 C C . ARG A 1 311 ? 24.516 10.385 -11.997 1.00 35.28 311 ARG A C 1
ATOM 2488 O O . ARG A 1 311 ? 24.304 9.256 -12.429 1.00 35.28 311 ARG A O 1
ATOM 2495 N N . ARG A 1 312 ? 24.965 10.624 -10.763 1.00 37.62 312 ARG A N 1
ATOM 2496 C CA . ARG A 1 312 ? 24.986 9.612 -9.701 1.00 37.62 312 ARG A CA 1
ATOM 2497 C C . ARG A 1 312 ? 23.546 9.138 -9.504 1.00 37.62 312 ARG A C 1
ATOM 2499 O O . ARG A 1 312 ? 22.745 9.853 -8.916 1.00 37.62 312 ARG A O 1
ATOM 2506 N N . SER A 1 313 ? 23.220 7.986 -10.078 1.00 38.47 313 SER A N 1
ATOM 2507 C CA . SER A 1 313 ? 21.946 7.306 -9.884 1.00 38.47 313 SER A CA 1
ATOM 2508 C C . SER A 1 313 ? 21.898 6.768 -8.455 1.00 38.47 313 SER A C 1
ATOM 2510 O O . SER A 1 313 ? 22.847 6.100 -8.031 1.00 38.47 313 SER A O 1
ATOM 2512 N N . LEU A 1 314 ? 20.806 7.060 -7.750 1.00 44.84 314 LEU A N 1
ATOM 2513 C CA . LEU A 1 314 ? 20.432 6.469 -6.463 1.00 44.84 314 LEU A CA 1
ATOM 2514 C C . LEU A 1 314 ? 20.482 4.923 -6.517 1.00 44.84 314 LEU A C 1
ATOM 2516 O O . LEU A 1 314 ? 20.506 4.350 -7.614 1.00 44.84 314 LEU A O 1
ATOM 2520 N N . PRO A 1 315 ? 20.565 4.231 -5.364 1.00 42.62 315 PRO A N 1
ATOM 2521 C CA . PRO A 1 315 ? 20.919 2.819 -5.307 1.00 42.62 315 PRO A CA 1
ATOM 2522 C C . PRO A 1 315 ? 19.731 1.934 -5.705 1.00 42.62 315 PRO A C 1
ATOM 2524 O O . PRO A 1 315 ? 19.059 1.345 -4.869 1.00 42.62 315 PRO A O 1
ATOM 2527 N N . GLY A 1 316 ? 19.476 1.814 -7.005 1.00 54.38 316 GLY A N 1
ATOM 2528 C CA . GLY A 1 316 ? 18.747 0.676 -7.550 1.00 54.38 316 GLY A CA 1
ATOM 2529 C C . GLY A 1 316 ? 19.681 -0.529 -7.643 1.00 54.38 316 GLY A C 1
ATOM 2530 O O . GLY A 1 316 ? 20.835 -0.381 -8.061 1.00 54.38 316 GLY A O 1
ATOM 2531 N N . ARG A 1 317 ? 19.192 -1.723 -7.281 1.00 66.19 317 ARG A N 1
ATOM 2532 C CA . ARG A 1 317 ? 19.892 -2.989 -7.551 1.00 66.19 317 ARG A CA 1
ATOM 2533 C C . ARG A 1 317 ? 20.247 -3.040 -9.040 1.00 66.19 317 ARG A C 1
ATOM 2535 O O . ARG A 1 317 ? 19.394 -2.769 -9.889 1.00 66.19 317 ARG A O 1
ATOM 2542 N N . GLU A 1 318 ? 21.507 -3.335 -9.347 1.00 78.50 318 GLU A N 1
ATOM 2543 C CA . GLU A 1 318 ? 21.952 -3.492 -10.732 1.00 78.50 318 GLU A CA 1
ATOM 2544 C C . GLU A 1 318 ? 21.179 -4.640 -11.380 1.00 78.50 318 GLU A C 1
ATOM 2546 O O . GLU A 1 318 ? 21.107 -5.740 -10.832 1.00 78.50 318 GLU A O 1
ATOM 2551 N N . ARG A 1 319 ? 20.563 -4.362 -12.529 1.00 85.81 319 ARG A N 1
ATOM 2552 C CA . ARG A 1 319 ? 19.744 -5.313 -13.287 1.00 85.81 319 ARG A CA 1
ATOM 2553 C C . ARG A 1 319 ? 20.326 -5.491 -14.675 1.00 85.81 319 ARG A C 1
ATOM 2555 O O . ARG A 1 319 ? 20.753 -4.521 -15.291 1.00 85.81 319 ARG A O 1
ATOM 2562 N N . ASN A 1 320 ? 20.333 -6.712 -15.186 1.00 89.50 320 ASN A N 1
ATOM 2563 C CA . ASN A 1 320 ? 20.932 -7.026 -16.481 1.00 89.50 320 ASN A CA 1
ATOM 2564 C C . ASN A 1 320 ? 20.081 -6.501 -17.650 1.00 89.50 320 ASN A C 1
ATOM 2566 O O . ASN A 1 320 ? 18.856 -6.531 -17.602 1.00 89.50 320 ASN A O 1
ATOM 2570 N N . LEU A 1 321 ? 20.727 -6.063 -18.727 1.00 88.69 321 LEU A N 1
ATOM 2571 C CA . LEU A 1 321 ? 20.097 -5.811 -20.023 1.00 88.69 321 LEU A CA 1
ATOM 2572 C C . LEU A 1 321 ? 20.374 -6.987 -20.947 1.00 88.69 321 LEU A C 1
ATOM 2574 O O . LEU A 1 321 ? 21.498 -7.503 -20.986 1.00 88.69 321 LEU A O 1
ATOM 2578 N N . TYR A 1 322 ? 19.367 -7.371 -21.718 1.00 91.69 322 TYR A N 1
ATOM 2579 C CA . TYR A 1 322 ? 19.380 -8.594 -22.498 1.00 91.69 322 TYR A CA 1
ATOM 2580 C C . TYR A 1 322 ? 19.143 -8.315 -23.975 1.00 91.69 322 TYR A C 1
ATOM 2582 O O . TYR A 1 322 ? 18.346 -7.461 -24.349 1.00 91.69 322 TYR A O 1
ATOM 2590 N N . LYS A 1 323 ? 19.798 -9.102 -24.823 1.00 90.19 323 LYS A N 1
ATOM 2591 C CA . LYS A 1 323 ? 19.458 -9.239 -26.234 1.00 90.19 323 LYS A CA 1
ATOM 2592 C C . LYS A 1 323 ? 18.877 -10.622 -26.464 1.00 90.19 323 LYS A C 1
ATOM 2594 O O . LYS A 1 323 ? 19.528 -11.621 -26.158 1.00 90.19 323 LYS A O 1
ATOM 2599 N N . PHE A 1 324 ? 17.668 -10.669 -27.001 1.00 90.94 324 PHE A N 1
ATOM 2600 C CA . PHE A 1 324 ? 16.971 -11.908 -27.311 1.00 90.94 324 PHE A CA 1
ATOM 2601 C C . PHE A 1 324 ? 17.761 -12.752 -28.326 1.00 90.94 324 PHE A C 1
ATOM 2603 O O . PHE A 1 324 ? 18.275 -12.225 -29.316 1.00 90.94 324 PHE A O 1
ATOM 2610 N N . ILE A 1 325 ? 17.874 -14.061 -28.067 1.00 89.50 325 ILE A N 1
ATOM 2611 C CA . ILE A 1 325 ? 18.488 -15.035 -28.984 1.00 89.50 325 ILE A CA 1
ATOM 2612 C C . ILE A 1 325 ? 17.412 -15.958 -29.556 1.00 89.50 325 ILE A C 1
ATOM 2614 O O . ILE A 1 325 ? 17.284 -16.061 -30.773 1.00 89.50 325 ILE A O 1
ATOM 2618 N N . LYS A 1 326 ? 16.690 -16.671 -28.683 1.00 88.75 326 LYS A N 1
ATOM 2619 C CA . LYS A 1 326 ? 15.637 -17.624 -29.059 1.00 88.75 326 LYS A CA 1
ATOM 2620 C C . LYS A 1 326 ? 14.732 -17.944 -27.870 1.00 88.75 326 LYS A C 1
ATOM 2622 O O . LYS A 1 326 ? 15.136 -17.769 -26.720 1.00 88.75 326 LYS A O 1
ATOM 2627 N N . ILE A 1 327 ? 13.558 -18.500 -28.149 1.00 89.31 327 ILE A N 1
ATOM 2628 C CA . ILE A 1 327 ? 12.771 -19.219 -27.143 1.00 89.31 327 ILE A CA 1
ATOM 2629 C C . ILE A 1 327 ? 13.471 -20.553 -26.865 1.00 89.31 327 ILE A C 1
ATOM 2631 O O . ILE A 1 327 ? 13.822 -21.285 -27.794 1.00 89.31 327 ILE A O 1
ATOM 2635 N N . GLU A 1 328 ? 13.719 -20.855 -25.594 1.00 88.19 328 GLU A N 1
ATOM 2636 C CA . GLU A 1 328 ? 14.239 -22.161 -25.179 1.00 88.19 328 GLU A CA 1
ATOM 2637 C C . GLU A 1 328 ? 13.087 -23.145 -24.951 1.00 88.19 328 GLU A C 1
ATOM 2639 O O . GLU A 1 328 ? 13.167 -24.295 -25.381 1.00 88.19 328 GLU A O 1
ATOM 2644 N N . ARG A 1 329 ? 12.007 -22.683 -24.313 1.00 87.56 329 ARG A N 1
ATOM 2645 C CA . ARG A 1 329 ? 10.818 -23.478 -23.999 1.00 87.56 329 ARG A CA 1
ATOM 2646 C C . ARG A 1 329 ? 9.589 -22.573 -23.856 1.00 87.56 329 ARG A C 1
ATOM 2648 O O . ARG A 1 329 ? 9.743 -21.431 -23.435 1.00 87.56 329 ARG A O 1
ATOM 2655 N N . TRP A 1 330 ? 8.415 -23.093 -24.212 1.00 84.19 330 TRP A N 1
ATOM 2656 C CA . TRP A 1 330 ? 7.114 -22.555 -23.800 1.00 84.19 330 TRP A CA 1
ATOM 2657 C C . TRP A 1 330 ? 6.732 -23.168 -22.455 1.00 84.19 330 TRP A C 1
ATOM 2659 O O . TRP A 1 330 ? 6.822 -24.418 -22.343 1.00 84.19 330 TRP A O 1
#

Secondary structure (DSSP, 8-state):
-GGGTTTTS-HHHHHHHHIIIIIIIHHHHHHHHHHHHHHHHHTTS---HHHHHHHTTHHHHHHHHHHHHHHHHHHHHHHHHHHH-TTGGG--TTGGGGGGS----SHHHHHHHHHHHHHHHHHHHHHHTPPPHHHHHHHHHHHHTHHHHHHHHHHHTS-TTSHHHHHHHHHHHHHHHHHHHHHHHHHHHHHHHHHHHHHHTEE----TTTTS--TT--EEEEEE---------------------------------SSS----PPPPTTSTT-EEEEEESS-EEEEEEEEEE---STT--S-------------PPPEEEEEEEEEEE-

Nearest PDB structures (foldseek):
  5fi0-assembly3_E  TM=7.270E-01  e=6.330E-06  Homo sapiens
  3kz1-assembly2_B  TM=6.664E-01  e=3.480E-05  Homo sapiens
  4yon-assembly1_A  TM=6.290E-01  e=9.573E-05  Homo sapiens
  5fi0-assembly2_C  TM=6.051E-01  e=6.594E-05  Homo sapiens
  7cso-assembly3_C  TM=3.813E-01  e=9.076E-05  Mus musculus

Mean predicted aligned error: 14.78 Å

Organism: Melampsora larici-populina (strain 98AG31 / pathotype 3-4-7) (NCBI:txid747676)

Radius of gyration: 31.13 Å; Cα contacts (8 Å, |Δi|>4): 288; chains: 1; bounding box: 80×89×76 Å